Protein AF-A0A2S8NSD6-F1 (afdb_monomer)

Mean predicted aligned error: 11.16 Å

pLDDT: mean 85.65, std 12.3, range [39.12, 97.69]

Sequence (181 aa):
MNDIVKNRVNSITFQFPLNGENFKNESILAYNVQKFKEENKQELTEYIFRHINHYALNGYQDVHLKDIPSAITKNNFVFKEWLEPIQKLLDKHNGIGKIITNYRNYIERYRVEINNNLTQARKQKQQEFLKEQELIEKANSLTPDMGLDIYQIQDEQVRVMEQIVQIDKSLEPIQLKKSWY

Solvent-accessible surface area (backbone atoms only — not comparable to full-atom values): 10493 Å² total; per-residue (Å²): 131,58,68,70,56,54,56,50,56,75,66,64,75,88,71,75,91,72,55,73,65,61,56,48,54,46,50,52,41,50,50,50,42,52,50,52,44,71,76,42,49,64,61,53,50,51,51,52,54,50,57,57,46,42,43,74,75,55,64,48,74,88,56,57,77,89,50,48,65,56,52,53,51,52,50,53,50,58,53,46,68,63,46,52,55,53,48,56,38,49,54,50,52,51,52,52,52,51,52,54,50,54,52,51,54,55,54,51,50,52,55,52,52,51,52,50,52,53,50,51,52,51,53,50,53,54,52,52,53,52,51,45,51,53,46,52,54,53,53,74,66,67,49,58,92,77,77,42,53,74,65,58,49,51,54,52,41,52,57,46,50,57,52,42,57,54,50,54,62,71,67,54,84,77,84,72,76,85,84,75,133

Structure (mmCIF, N/CA/C/O backbone):
data_AF-A0A2S8NSD6-F1
#
_entry.id   AF-A0A2S8NSD6-F1
#
loop_
_atom_site.group_PDB
_atom_site.id
_atom_site.type_symbol
_atom_site.label_atom_id
_atom_site.label_alt_id
_atom_site.label_comp_id
_atom_site.label_asym_id
_atom_site.label_entity_id
_atom_site.label_seq_id
_atom_site.pdbx_PDB_ins_code
_atom_site.Cartn_x
_atom_site.Cartn_y
_atom_site.Cartn_z
_atom_site.occupancy
_atom_site.B_iso_or_equiv
_atom_site.auth_seq_id
_atom_site.auth_comp_id
_atom_site.auth_asym_id
_atom_site.auth_atom_id
_atom_site.pdbx_PDB_model_num
ATOM 1 N N . MET A 1 1 ? 20.926 22.666 -25.157 1.00 53.28 1 MET A N 1
ATOM 2 C CA . MET A 1 1 ? 19.752 21.828 -24.828 1.00 53.28 1 MET A CA 1
ATOM 3 C C . MET A 1 1 ? 18.576 22.441 -25.564 1.00 53.28 1 MET A C 1
ATOM 5 O O . MET A 1 1 ? 18.338 23.618 -25.336 1.00 53.28 1 MET A O 1
ATOM 9 N N . ASN A 1 2 ? 17.965 21.716 -26.508 1.00 66.75 2 ASN A N 1
ATOM 10 C CA . ASN A 1 2 ? 16.869 22.221 -27.352 1.00 66.75 2 ASN A CA 1
ATOM 11 C C . ASN A 1 2 ? 15.695 22.694 -26.464 1.00 66.75 2 ASN A C 1
ATOM 13 O O . ASN A 1 2 ? 15.438 22.070 -25.431 1.00 66.75 2 ASN A O 1
ATOM 17 N N . ASP A 1 3 ? 15.001 23.771 -26.835 1.00 61.22 3 ASP A N 1
ATOM 18 C CA . ASP A 1 3 ? 13.906 24.366 -26.051 1.00 61.22 3 ASP A CA 1
ATOM 19 C C . ASP A 1 3 ? 12.773 23.367 -25.777 1.00 61.22 3 ASP A C 1
ATOM 21 O O . ASP A 1 3 ? 12.177 23.374 -24.702 1.00 61.22 3 ASP A O 1
ATOM 25 N N . ILE A 1 4 ? 12.569 22.402 -26.679 1.00 58.72 4 ILE A N 1
ATOM 26 C CA . ILE A 1 4 ? 11.649 21.268 -26.487 1.00 58.72 4 ILE A CA 1
ATOM 27 C C . ILE A 1 4 ? 12.050 20.416 -25.272 1.00 58.72 4 ILE A C 1
ATOM 29 O O . ILE A 1 4 ? 11.201 19.998 -24.485 1.00 58.72 4 ILE A O 1
ATOM 33 N N . VAL A 1 5 ? 13.350 20.170 -25.094 1.00 58.44 5 VAL A N 1
ATOM 34 C CA . VAL A 1 5 ? 13.879 19.373 -23.979 1.00 58.44 5 VAL A CA 1
ATOM 35 C C . VAL A 1 5 ? 13.777 20.158 -22.673 1.00 58.44 5 VAL A C 1
ATOM 37 O O . VAL A 1 5 ? 13.361 19.591 -21.669 1.00 58.44 5 VAL A O 1
ATOM 40 N N . LYS A 1 6 ? 14.076 21.465 -22.679 1.00 56.44 6 LYS A N 1
ATOM 41 C CA . LYS A 1 6 ? 13.876 22.331 -21.502 1.00 56.44 6 LYS A CA 1
ATOM 42 C C . LYS A 1 6 ? 12.406 22.383 -21.071 1.00 56.44 6 LYS A C 1
ATOM 44 O O . LYS A 1 6 ? 12.118 22.214 -19.890 1.00 56.44 6 LYS A O 1
ATOM 49 N N . ASN A 1 7 ? 11.480 22.531 -22.019 1.00 58.16 7 ASN A N 1
ATOM 50 C CA . ASN A 1 7 ? 10.041 22.554 -21.741 1.00 58.16 7 ASN A CA 1
ATOM 51 C C . ASN A 1 7 ? 9.522 21.197 -21.223 1.00 58.16 7 ASN A C 1
ATOM 53 O O . ASN A 1 7 ? 8.648 21.158 -20.356 1.00 58.16 7 ASN A O 1
ATOM 57 N N . ARG A 1 8 ? 10.093 20.073 -21.684 1.00 61.34 8 ARG A N 1
ATOM 58 C CA . ARG A 1 8 ? 9.799 18.737 -21.131 1.00 61.34 8 ARG A CA 1
ATOM 59 C C . ARG A 1 8 ? 10.359 18.524 -19.728 1.00 61.34 8 ARG A C 1
ATOM 61 O O . ARG A 1 8 ? 9.668 17.980 -18.881 1.00 61.34 8 ARG A O 1
ATOM 68 N N . VAL A 1 9 ? 11.587 18.957 -19.460 1.00 60.03 9 VAL A N 1
ATOM 69 C CA . VAL A 1 9 ? 12.186 18.822 -18.122 1.00 60.03 9 VAL A CA 1
ATOM 70 C C . VAL A 1 9 ? 11.402 19.645 -17.098 1.00 60.03 9 VAL A C 1
ATOM 72 O O . VAL A 1 9 ? 11.061 19.128 -16.041 1.00 60.03 9 VAL A O 1
ATOM 75 N N . ASN A 1 10 ? 11.013 20.875 -17.445 1.00 56.41 10 ASN A N 1
ATOM 76 C CA . ASN A 1 10 ? 10.220 21.738 -16.564 1.00 56.41 10 ASN A CA 1
ATOM 77 C C . ASN A 1 10 ? 8.782 21.237 -16.328 1.00 56.41 10 ASN A C 1
ATOM 79 O O . ASN A 1 10 ? 8.137 21.683 -15.383 1.00 56.41 10 ASN A O 1
ATOM 83 N N . SER A 1 11 ? 8.266 20.327 -17.164 1.00 58.59 11 SER A N 1
ATOM 84 C CA . SER A 1 11 ? 6.930 19.736 -16.989 1.00 58.59 11 SER A CA 1
ATOM 85 C C . SER A 1 11 ? 6.932 18.431 -16.188 1.00 58.59 11 SER A C 1
ATOM 87 O O . SER A 1 11 ? 5.873 18.006 -15.728 1.00 58.59 11 SER A O 1
ATOM 89 N N . ILE A 1 12 ? 8.096 17.817 -15.944 1.00 64.31 12 ILE A N 1
ATOM 90 C CA . ILE A 1 12 ? 8.212 16.641 -15.075 1.00 64.31 12 ILE A CA 1
ATOM 91 C C . ILE A 1 12 ? 8.476 17.122 -13.645 1.00 64.31 12 ILE A C 1
ATOM 93 O O . ILE A 1 12 ? 9.612 17.318 -13.223 1.00 64.31 12 ILE A O 1
ATOM 97 N N . THR A 1 13 ? 7.405 17.320 -12.879 1.00 64.38 13 THR A N 1
ATOM 98 C CA . THR A 1 13 ? 7.498 17.645 -11.449 1.00 64.38 13 THR A CA 1
ATOM 99 C C . THR A 1 13 ? 7.287 16.381 -10.611 1.00 64.38 13 THR A C 1
ATOM 101 O O . THR A 1 13 ? 6.193 15.819 -10.592 1.00 64.38 13 THR A O 1
ATOM 104 N N . PHE A 1 14 ? 8.322 15.929 -9.895 1.00 68.94 14 PHE A N 1
ATOM 105 C CA . PHE A 1 14 ? 8.238 14.833 -8.917 1.00 68.94 14 PHE A CA 1
ATOM 106 C C . PHE A 1 14 ? 8.002 15.392 -7.513 1.00 68.94 14 PHE A C 1
ATOM 108 O O . PHE A 1 14 ? 8.871 15.340 -6.644 1.00 68.94 14 PHE A O 1
ATOM 115 N N . GLN A 1 15 ? 6.835 15.989 -7.291 1.00 74.75 15 GLN A N 1
ATOM 116 C CA . GLN A 1 15 ? 6.446 16.391 -5.944 1.00 74.75 15 GLN A CA 1
ATOM 117 C C . GLN A 1 15 ? 5.822 15.202 -5.224 1.00 74.75 15 GLN A C 1
ATOM 119 O O . GLN A 1 15 ? 4.834 14.638 -5.697 1.00 74.75 15 GLN A O 1
ATOM 124 N N . PHE A 1 16 ? 6.392 14.828 -4.075 1.00 80.31 16 PHE A N 1
ATOM 125 C CA . PHE A 1 16 ? 5.739 13.871 -3.194 1.00 80.31 16 PHE A CA 1
ATOM 126 C C . PHE A 1 16 ? 4.486 14.541 -2.608 1.00 80.31 16 PHE A C 1
ATOM 128 O O . PHE A 1 16 ? 4.604 15.566 -1.939 1.00 80.31 16 PHE A O 1
ATOM 135 N N . PRO A 1 17 ? 3.283 14.008 -2.869 1.00 83.88 17 PRO A N 1
ATOM 136 C CA . PRO A 1 17 ? 2.025 14.688 -2.546 1.00 83.88 17 PRO A CA 1
ATOM 137 C C . PRO A 1 17 ? 1.684 14.701 -1.047 1.00 83.88 17 PRO A C 1
ATOM 139 O O . PRO A 1 17 ? 0.704 15.332 -0.655 1.00 83.88 17 PRO A O 1
ATOM 142 N N . LEU A 1 18 ? 2.452 13.996 -0.209 1.00 88.38 18 LEU A N 1
ATOM 143 C CA . LEU A 1 18 ? 2.301 14.019 1.246 1.00 88.38 18 LEU A CA 1
ATOM 144 C C . LEU A 1 18 ? 3.318 14.966 1.873 1.00 88.38 18 LEU A C 1
ATOM 146 O O . LEU A 1 18 ? 4.485 14.992 1.488 1.00 88.38 18 LEU A O 1
ATOM 150 N N . ASN A 1 19 ? 2.880 15.684 2.901 1.00 90.56 19 ASN A N 1
ATOM 151 C CA . ASN A 1 19 ? 3.726 16.538 3.723 1.00 90.56 19 ASN A CA 1
ATOM 152 C C . ASN A 1 19 ? 3.706 16.083 5.195 1.00 90.56 19 ASN A C 1
ATOM 154 O O . ASN A 1 19 ? 2.965 15.176 5.580 1.00 90.56 19 ASN A O 1
ATOM 158 N N . GLY A 1 20 ? 4.520 16.728 6.038 1.00 86.56 20 GLY A N 1
ATOM 159 C CA . GLY A 1 20 ? 4.591 16.411 7.470 1.00 86.56 20 GLY A CA 1
ATOM 160 C C . GLY A 1 20 ? 3.250 16.542 8.202 1.00 86.56 20 GLY A C 1
ATOM 161 O O . GLY A 1 20 ? 2.984 15.791 9.138 1.00 86.56 20 GLY A O 1
ATOM 162 N N . GLU A 1 21 ? 2.364 17.427 7.742 1.00 91.25 21 GLU A N 1
ATOM 163 C CA . GLU A 1 21 ? 1.042 17.635 8.337 1.00 91.25 21 GLU A CA 1
ATOM 164 C C . GLU A 1 21 ? 0.118 16.426 8.101 1.00 91.25 21 GLU A C 1
ATOM 166 O O . GLU A 1 21 ? -0.703 16.095 8.958 1.00 91.25 21 GLU A O 1
ATOM 171 N N . ASN A 1 22 ? 0.270 15.689 6.991 1.00 91.81 22 ASN A N 1
ATOM 172 C CA . ASN A 1 22 ? -0.472 14.443 6.770 1.00 91.81 22 ASN A CA 1
ATOM 173 C C . ASN A 1 22 ? -0.181 13.406 7.867 1.00 91.81 22 ASN A C 1
ATOM 175 O O . ASN A 1 22 ? -1.124 12.862 8.447 1.00 91.81 22 ASN A O 1
ATOM 179 N N . PHE A 1 23 ? 1.102 13.182 8.165 1.00 91.50 23 PHE A N 1
ATOM 180 C CA . PHE A 1 23 ? 1.569 12.210 9.161 1.00 91.50 23 PHE A CA 1
ATOM 181 C C . PHE A 1 23 ? 1.341 12.682 10.597 1.00 91.50 23 PHE A C 1
ATOM 183 O O . PHE A 1 23 ? 1.033 11.878 11.476 1.00 91.50 23 PHE A O 1
ATOM 190 N N . LYS A 1 24 ? 1.430 13.994 10.839 1.00 93.69 24 LYS A N 1
ATOM 191 C CA . LYS A 1 24 ? 1.085 14.594 12.130 1.00 93.69 24 LYS A CA 1
ATOM 192 C C . LYS A 1 24 ? -0.390 14.372 12.462 1.00 93.69 24 LYS A C 1
ATOM 194 O O . LYS A 1 24 ?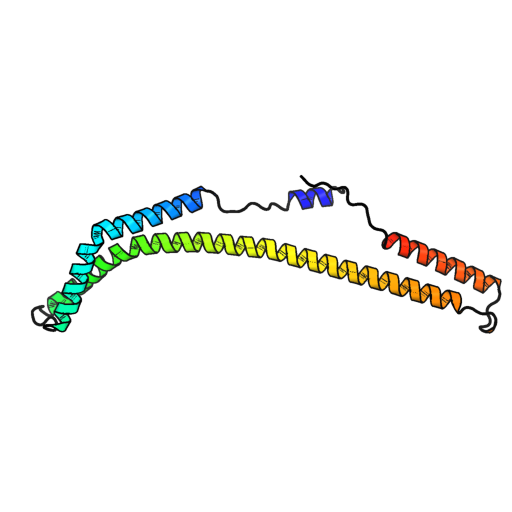 -0.703 13.9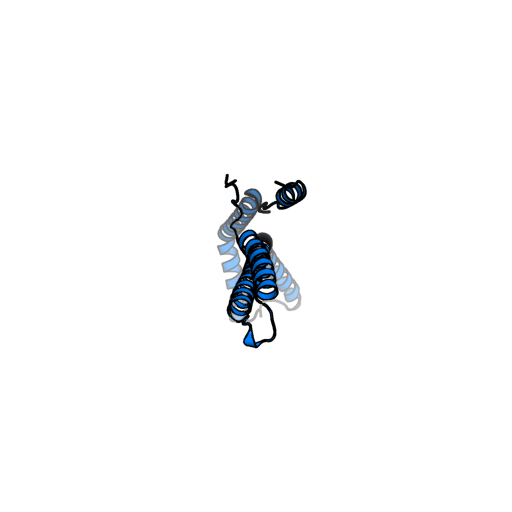39 13.564 1.00 93.69 24 LYS A O 1
ATOM 199 N N . ASN A 1 25 ? -1.287 14.597 11.502 1.00 92.31 25 ASN A N 1
ATOM 200 C CA . ASN A 1 25 ? -2.720 14.363 11.692 1.00 92.31 25 ASN A CA 1
ATOM 201 C C . ASN A 1 25 ? -3.045 12.889 11.970 1.00 92.31 25 ASN A C 1
ATOM 203 O O . ASN A 1 25 ? -3.861 12.594 12.838 1.00 92.31 25 ASN A O 1
ATOM 207 N N . GLU A 1 26 ? -2.395 11.962 11.263 1.00 94.19 26 GLU A N 1
ATOM 208 C CA . GLU A 1 26 ? -2.523 10.527 11.541 1.00 94.19 26 GLU A CA 1
ATOM 209 C C . GLU A 1 26 ? -2.009 10.172 12.944 1.00 94.19 26 GLU A C 1
ATOM 211 O O . GLU A 1 26 ? -2.703 9.499 13.702 1.00 94.19 26 GLU A O 1
ATOM 216 N N . SER A 1 27 ? -0.845 10.702 13.331 1.00 94.75 27 SER A N 1
ATOM 217 C CA . SER A 1 27 ? -0.266 10.507 14.669 1.00 94.75 27 SER A CA 1
ATOM 218 C C . SER A 1 27 ? -1.175 11.030 15.786 1.00 94.75 27 SER A C 1
ATOM 220 O O . SER A 1 27 ? -1.337 10.366 16.807 1.00 94.75 27 SER A O 1
ATOM 222 N N . ILE A 1 28 ? -1.807 12.193 15.592 1.00 96.50 28 ILE A N 1
ATOM 223 C CA . ILE A 1 28 ? -2.768 12.761 16.550 1.00 96.50 28 ILE A CA 1
ATOM 224 C C . ILE A 1 28 ? -3.990 11.847 16.691 1.00 96.50 28 ILE A C 1
ATOM 226 O O . ILE A 1 28 ? -4.427 11.574 17.808 1.00 96.50 28 ILE A O 1
ATOM 230 N N . LEU A 1 29 ? -4.533 11.342 15.579 1.00 96.38 29 LEU A N 1
ATOM 231 C CA . LEU A 1 29 ? -5.651 10.395 15.610 1.00 96.38 29 LEU A CA 1
ATOM 232 C C . LEU A 1 29 ? -5.269 9.09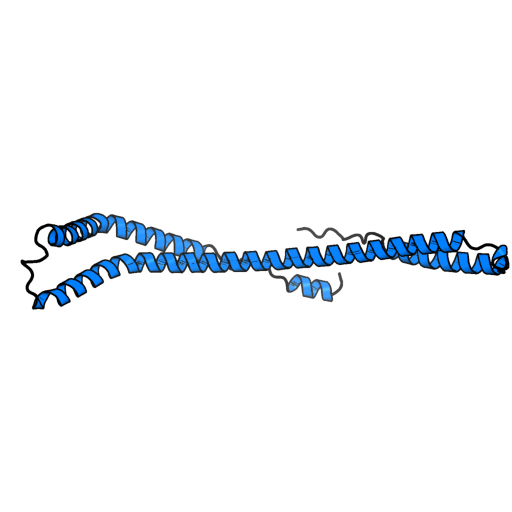9 16.334 1.00 96.38 29 LEU A C 1
ATOM 234 O O . LEU A 1 29 ? -6.028 8.637 17.183 1.00 96.38 29 LEU A O 1
ATOM 238 N N . ALA A 1 30 ? -4.085 8.551 16.054 1.00 97.12 30 ALA A N 1
ATOM 239 C CA . ALA A 1 30 ? -3.582 7.350 16.716 1.00 97.12 30 ALA A CA 1
ATOM 240 C C . ALA A 1 30 ? -3.429 7.554 18.229 1.00 97.12 30 ALA A C 1
ATOM 242 O O . ALA A 1 30 ? -3.878 6.722 19.018 1.00 97.12 30 ALA A O 1
ATOM 243 N N . TYR A 1 31 ? -2.866 8.694 18.636 1.00 97.69 31 TYR A N 1
ATOM 244 C CA . TYR A 1 31 ? -2.764 9.072 20.041 1.00 97.69 31 TYR A CA 1
ATOM 245 C C . TYR A 1 31 ? -4.143 9.174 20.706 1.00 97.69 31 TYR A C 1
ATOM 247 O O . TYR A 1 31 ? -4.345 8.611 21.780 1.00 97.69 31 TYR A O 1
ATOM 255 N N . ASN A 1 32 ? -5.108 9.834 20.060 1.00 96.94 32 ASN A N 1
ATOM 256 C CA . ASN A 1 32 ? -6.459 9.993 20.598 1.00 96.94 32 ASN A CA 1
ATOM 257 C C . ASN A 1 32 ? -7.186 8.650 20.753 1.00 96.94 32 ASN A C 1
ATOM 259 O O . ASN A 1 32 ? -7.830 8.433 21.774 1.00 96.94 32 ASN A O 1
ATOM 263 N N . VAL A 1 33 ? -7.054 7.736 19.784 1.00 97.38 33 VAL A N 1
ATOM 264 C CA . VAL A 1 33 ? -7.608 6.373 19.879 1.00 97.38 33 VAL A CA 1
ATOM 265 C C . VAL A 1 33 ? -6.983 5.616 21.049 1.00 97.38 33 VAL A C 1
ATOM 267 O O . VAL A 1 33 ? -7.700 5.008 21.842 1.00 97.38 33 VAL A O 1
ATOM 270 N N . GLN A 1 34 ? -5.657 5.675 21.188 1.00 97.44 34 GLN A N 1
ATOM 271 C CA . GLN A 1 34 ? -4.959 5.003 22.281 1.00 97.44 34 GLN A CA 1
ATOM 272 C C . GLN A 1 34 ? -5.369 5.581 23.639 1.00 97.44 34 GLN A C 1
ATOM 274 O O . GLN A 1 34 ? -5.660 4.822 24.558 1.00 97.44 34 GLN A O 1
ATOM 279 N N . LYS A 1 35 ? -5.456 6.907 23.760 1.00 97.44 35 LYS A N 1
ATOM 280 C CA . LYS A 1 35 ? -5.925 7.575 24.976 1.00 97.44 35 LYS A CA 1
ATOM 281 C C . LYS A 1 35 ? -7.361 7.169 25.323 1.00 97.44 35 LYS A C 1
ATOM 283 O O . LYS A 1 35 ? -7.598 6.718 26.438 1.00 97.44 35 LYS A O 1
ATOM 288 N N . PHE A 1 36 ? -8.280 7.237 24.356 1.00 96.31 36 PHE A N 1
ATOM 289 C CA . PHE A 1 36 ? -9.674 6.824 24.531 1.00 96.31 36 PHE A CA 1
ATOM 290 C C . PHE A 1 36 ? -9.780 5.369 25.001 1.00 96.31 36 PHE A C 1
ATOM 292 O O . PHE A 1 36 ? -10.509 5.067 25.943 1.00 96.31 36 PHE A O 1
ATOM 299 N N . LYS A 1 37 ? -9.005 4.461 24.398 1.00 96.00 37 LYS A N 1
ATOM 300 C CA . LYS A 1 37 ? -8.933 3.069 24.842 1.00 96.00 37 LYS A CA 1
ATOM 301 C C . LYS A 1 37 ? -8.479 2.975 26.297 1.00 96.00 37 LYS A C 1
ATOM 303 O O . LYS A 1 37 ? -9.125 2.283 27.071 1.00 96.00 37 LYS A O 1
ATOM 308 N N . GLU A 1 38 ? -7.378 3.619 26.674 1.00 97.25 38 GLU A N 1
ATOM 309 C CA . GLU A 1 38 ? -6.850 3.508 28.040 1.00 97.25 38 GLU A CA 1
ATOM 310 C C . GLU A 1 38 ? -7.817 4.060 29.094 1.00 97.25 38 GLU A C 1
ATOM 312 O O . GLU A 1 38 ? -7.941 3.461 30.161 1.00 97.25 38 GLU A O 1
ATOM 317 N N . GLU A 1 39 ? -8.529 5.143 28.778 1.00 96.12 39 GLU A N 1
ATOM 318 C CA . GLU A 1 39 ? -9.516 5.768 29.666 1.00 96.12 39 GLU A CA 1
ATOM 319 C C . GLU A 1 39 ? -10.779 4.911 29.842 1.00 96.12 39 GLU A C 1
ATOM 321 O O . GLU A 1 39 ? -11.334 4.869 30.936 1.00 96.12 39 GLU A O 1
ATOM 326 N N . ASN A 1 40 ? -11.206 4.182 28.804 1.00 94.31 40 ASN A N 1
ATOM 327 C CA . ASN A 1 40 ? -12.506 3.501 28.797 1.00 94.31 40 ASN A CA 1
ATOM 328 C C . ASN A 1 40 ? -12.405 1.957 28.817 1.00 94.31 40 ASN A C 1
ATOM 330 O O . ASN A 1 40 ? -13.420 1.266 28.922 1.00 94.31 40 ASN A O 1
ATOM 334 N N . LYS A 1 41 ? -11.198 1.369 28.732 1.00 93.25 41 LYS A N 1
ATOM 335 C CA . LYS A 1 41 ? -10.996 -0.094 28.589 1.00 93.25 41 LYS A CA 1
ATOM 336 C C . LYS A 1 41 ? -11.688 -0.921 29.666 1.00 93.25 41 LYS A C 1
ATOM 338 O O . LYS A 1 41 ? -12.182 -2.005 29.363 1.00 93.25 41 LYS A O 1
ATOM 343 N N . GLN A 1 42 ? -11.698 -0.442 30.910 1.00 94.44 42 GLN A N 1
ATOM 344 C CA . GLN A 1 42 ? -12.305 -1.173 32.016 1.00 94.44 42 GLN A CA 1
ATOM 345 C C . GLN A 1 42 ? -13.825 -1.221 31.854 1.00 94.44 42 GLN A C 1
ATOM 347 O O . GLN A 1 42 ? -14.397 -2.306 31.898 1.00 94.44 42 GLN A O 1
ATOM 352 N N . GLU A 1 43 ? -14.456 -0.075 31.587 1.00 92.62 43 GLU A N 1
ATOM 353 C CA . GLU A 1 43 ? -15.903 0.024 31.389 1.00 92.62 43 GLU A CA 1
ATOM 354 C C . GLU A 1 43 ? -16.377 -0.883 30.252 1.00 92.62 43 GLU A C 1
ATOM 356 O O . GLU A 1 43 ? -17.296 -1.678 30.442 1.00 92.62 43 GLU A O 1
ATOM 361 N N . LEU A 1 44 ? -15.712 -0.838 29.092 1.00 93.38 44 LEU A N 1
ATOM 362 C CA . LEU A 1 44 ? -16.079 -1.704 27.971 1.00 93.38 44 LEU A CA 1
ATOM 363 C C . LEU A 1 44 ? -15.872 -3.184 28.301 1.00 93.38 44 LEU A C 1
ATOM 365 O O . LEU A 1 44 ? -16.715 -4.008 27.955 1.00 93.38 44 LEU A O 1
ATOM 369 N N . THR A 1 45 ? -14.774 -3.534 28.975 1.00 93.62 45 THR A N 1
ATOM 370 C CA . THR A 1 45 ? -14.505 -4.927 29.365 1.00 93.62 45 THR A CA 1
ATOM 371 C C . THR A 1 45 ? -15.593 -5.446 30.300 1.00 93.62 45 THR A C 1
ATOM 373 O O . THR A 1 45 ? -16.124 -6.533 30.079 1.00 93.62 45 THR A O 1
ATOM 376 N N . GLU A 1 46 ? -15.972 -4.662 31.310 1.00 93.12 46 GLU A N 1
ATOM 377 C CA . GLU A 1 46 ? -17.064 -5.009 32.217 1.00 93.12 46 GLU A CA 1
ATOM 378 C C . GLU A 1 46 ? -18.407 -5.088 31.488 1.00 93.12 46 GLU A C 1
ATOM 380 O O . GLU A 1 46 ? -19.175 -6.020 31.726 1.00 93.12 46 GLU A O 1
ATOM 385 N N . TYR A 1 47 ? -18.688 -4.151 30.580 1.00 91.62 47 TYR A N 1
ATOM 386 C CA . TYR A 1 47 ? -19.908 -4.147 29.778 1.00 91.62 47 TYR A CA 1
ATOM 387 C C . TYR A 1 47 ? -20.026 -5.427 28.943 1.00 91.62 47 TYR A C 1
ATOM 389 O O . TYR A 1 47 ? -21.043 -6.121 29.027 1.00 91.62 47 TYR A O 1
ATOM 397 N N . ILE A 1 48 ? -18.971 -5.779 28.200 1.00 91.69 48 ILE A N 1
ATOM 398 C CA . ILE A 1 48 ? -18.897 -7.000 27.387 1.00 91.69 48 ILE A CA 1
ATOM 399 C C . ILE A 1 48 ? -19.056 -8.238 28.270 1.00 91.69 48 ILE A C 1
ATOM 401 O O . ILE A 1 48 ? -19.898 -9.090 27.989 1.00 91.69 48 ILE A O 1
ATOM 405 N N . PHE A 1 49 ? -18.280 -8.328 29.354 1.00 90.62 49 PHE A N 1
ATOM 406 C CA . PHE A 1 49 ? -18.311 -9.471 30.261 1.00 90.62 49 PHE A CA 1
ATOM 407 C C . PHE A 1 49 ? -19.709 -9.683 30.847 1.00 90.62 49 PHE A C 1
ATOM 409 O O . PHE A 1 49 ? -20.211 -10.806 30.842 1.00 90.62 49 PHE A O 1
ATOM 416 N N . ARG A 1 50 ? -20.363 -8.614 31.319 1.00 86.88 50 ARG A N 1
ATOM 417 C CA . ARG A 1 50 ? -21.719 -8.697 31.873 1.00 86.88 50 ARG A CA 1
ATOM 418 C C . ARG A 1 50 ? -22.711 -9.180 30.824 1.00 86.88 50 ARG A C 1
ATOM 420 O O . ARG A 1 50 ? -23.444 -10.114 31.107 1.00 86.88 50 ARG A O 1
ATOM 427 N N . HIS A 1 51 ? -22.720 -8.607 29.621 1.00 85.81 51 HIS A N 1
ATOM 428 C CA . HIS A 1 51 ? -23.739 -8.947 28.623 1.00 85.81 51 HIS A CA 1
ATOM 429 C C . HIS A 1 51 ? -23.538 -10.343 28.015 1.00 85.81 51 HIS A C 1
ATOM 431 O O . HIS A 1 51 ? -24.524 -11.053 27.834 1.00 85.81 51 HIS A O 1
ATOM 437 N N . ILE A 1 52 ? -22.296 -10.784 27.775 1.00 85.31 52 ILE A N 1
ATOM 438 C CA . ILE A 1 52 ? -22.023 -12.156 27.305 1.00 85.31 52 ILE A CA 1
ATOM 439 C C . ILE A 1 52 ? -22.429 -13.181 28.370 1.00 85.31 52 ILE A C 1
ATOM 441 O O . ILE A 1 52 ? -23.087 -14.175 28.058 1.00 85.31 52 ILE A O 1
ATOM 445 N N . ASN A 1 53 ? -22.069 -12.936 29.633 1.00 83.81 53 ASN A N 1
ATOM 446 C CA . ASN A 1 53 ? -22.372 -13.880 30.705 1.00 83.81 53 ASN A CA 1
ATOM 447 C C . ASN A 1 53 ? -23.830 -13.832 31.157 1.00 83.81 53 ASN A C 1
ATOM 449 O O . ASN A 1 53 ? -24.334 -14.849 31.611 1.00 83.81 53 ASN A O 1
ATOM 453 N N . HIS A 1 54 ? -24.529 -12.705 31.021 1.00 78.19 54 HIS A N 1
ATOM 454 C CA . HIS A 1 54 ? -25.962 -12.626 31.317 1.00 78.19 54 HIS A CA 1
ATOM 455 C C . HIS A 1 54 ? -26.728 -13.605 30.427 1.00 78.19 54 HIS A C 1
ATOM 457 O O . HIS A 1 54 ? -27.421 -14.481 30.935 1.00 78.19 54 HIS A O 1
ATOM 463 N N . TYR A 1 55 ? -26.458 -13.601 29.117 1.00 73.69 55 TYR A N 1
ATOM 464 C CA . TYR A 1 55 ? -26.996 -14.633 28.232 1.00 73.69 55 TYR A CA 1
ATOM 465 C C . TYR A 1 55 ? -26.573 -16.051 28.648 1.00 73.69 55 TYR A C 1
ATOM 467 O O . TYR A 1 55 ? -27.415 -16.941 28.728 1.00 73.69 55 TYR A O 1
ATOM 475 N N . ALA A 1 56 ? -25.289 -16.268 28.944 1.00 74.56 56 ALA A N 1
ATOM 476 C CA . ALA A 1 56 ? -24.778 -17.597 29.284 1.00 74.56 56 ALA A CA 1
ATOM 477 C C . ALA A 1 56 ? -25.347 -18.168 30.599 1.00 74.56 56 ALA A C 1
ATOM 479 O O . ALA A 1 56 ? -25.477 -19.383 30.729 1.00 74.56 56 ALA A O 1
ATOM 480 N N . LEU A 1 57 ? -25.670 -17.311 31.572 1.00 79.62 57 LEU A N 1
ATOM 481 C CA . LEU A 1 57 ? -26.123 -17.714 32.904 1.00 79.62 57 LEU A CA 1
ATOM 482 C C . LEU A 1 57 ? -27.639 -17.888 32.987 1.00 79.62 57 LEU A C 1
ATOM 484 O O . LEU A 1 57 ? -28.102 -18.798 33.671 1.00 79.62 57 LEU A O 1
ATOM 488 N N . ASN A 1 58 ? -28.416 -17.020 32.337 1.00 80.94 58 ASN A N 1
ATOM 489 C CA . ASN A 1 58 ? -29.874 -17.041 32.467 1.00 80.94 58 ASN A CA 1
ATOM 490 C C . ASN A 1 58 ? -30.630 -16.695 31.174 1.00 80.94 58 ASN A C 1
ATOM 492 O O . ASN A 1 58 ? -31.850 -16.561 31.208 1.00 80.94 58 ASN A O 1
ATOM 496 N N . GLY A 1 59 ? -29.946 -16.536 30.0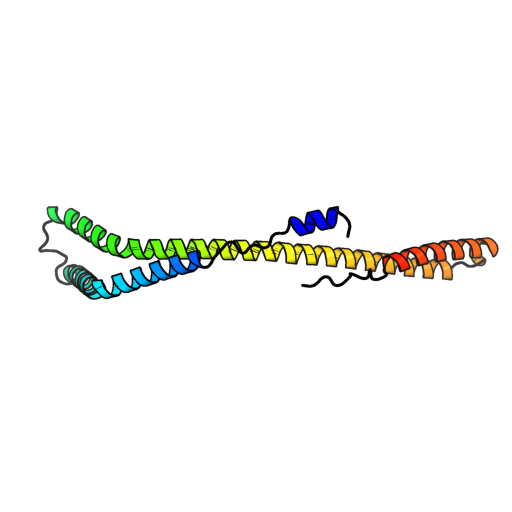37 1.00 79.75 59 GLY A N 1
ATOM 497 C CA . GLY A 1 59 ? -30.582 -16.280 28.744 1.00 79.75 59 GLY A CA 1
ATOM 498 C C . GLY A 1 59 ? -31.414 -14.996 28.680 1.00 79.75 59 GLY A C 1
ATOM 499 O O . GLY A 1 59 ? -32.343 -14.946 27.877 1.00 79.75 59 GLY A O 1
ATOM 500 N N . TYR A 1 60 ? -31.122 -13.989 29.515 1.00 81.94 60 TYR A N 1
ATOM 501 C CA . TYR A 1 60 ? -31.945 -12.780 29.691 1.00 81.94 60 TYR A CA 1
ATOM 502 C C . TYR A 1 60 ? -33.370 -13.049 30.212 1.00 81.94 60 TYR A C 1
ATOM 504 O O . TYR A 1 60 ? -34.277 -12.262 29.946 1.00 81.94 60 TYR A O 1
ATOM 512 N N . GLN A 1 61 ? -33.604 -14.140 30.951 1.00 81.75 61 GLN A N 1
ATOM 513 C CA . GLN A 1 61 ? -34.929 -14.471 31.508 1.00 81.75 61 GLN A CA 1
ATOM 514 C C . GLN A 1 61 ? -35.531 -13.366 32.398 1.00 81.75 61 GLN A C 1
ATOM 516 O O . GLN A 1 61 ? -36.749 -13.283 32.539 1.00 81.75 61 GLN A O 1
ATOM 521 N N . ASP A 1 62 ? -34.693 -12.518 32.989 1.00 82.88 62 ASP A N 1
ATOM 522 C CA . ASP A 1 62 ? -35.060 -11.359 33.805 1.00 82.88 62 ASP A CA 1
ATOM 523 C C . ASP A 1 62 ? -35.364 -10.087 32.989 1.00 82.88 62 ASP A C 1
ATOM 525 O O . ASP A 1 62 ? -35.850 -9.101 33.545 1.00 82.88 62 ASP A O 1
ATOM 529 N N . VAL A 1 63 ? -35.129 -10.096 31.673 1.00 84.00 63 VAL A N 1
ATOM 530 C CA . VAL A 1 63 ? -35.438 -8.978 30.772 1.00 84.00 63 VAL A CA 1
ATOM 531 C C . VAL A 1 63 ? -36.789 -9.212 30.104 1.00 84.00 63 VAL A C 1
ATOM 533 O O . VAL A 1 63 ? -36.997 -10.182 29.377 1.00 84.00 63 VAL A O 1
ATOM 536 N N . HIS A 1 64 ? -37.728 -8.290 30.306 1.00 89.44 64 HIS A N 1
ATOM 537 C CA . HIS A 1 64 ? -39.043 -8.392 29.686 1.00 89.44 64 HIS A CA 1
ATOM 538 C C . HIS A 1 64 ? -38.953 -8.178 28.163 1.00 89.44 64 HIS A C 1
ATOM 540 O O . HIS A 1 64 ? -38.271 -7.271 27.689 1.00 89.44 64 HIS A O 1
ATOM 546 N N . LEU A 1 65 ? -39.711 -8.960 27.380 1.00 89.62 65 LEU A N 1
ATOM 547 C CA . LEU A 1 65 ? -39.682 -8.950 25.905 1.00 89.62 65 LEU A CA 1
ATOM 548 C C . LEU A 1 65 ? -39.792 -7.540 25.295 1.00 89.62 65 LEU A C 1
ATOM 550 O O . LEU A 1 65 ? -39.074 -7.203 24.357 1.00 89.62 65 LEU A O 1
ATOM 554 N N . LYS A 1 66 ? -40.671 -6.701 25.853 1.00 92.88 66 LYS A N 1
ATOM 555 C CA . LYS A 1 66 ? -40.881 -5.306 25.416 1.00 92.88 66 LYS A CA 1
ATOM 556 C C . LYS A 1 66 ? -39.635 -4.411 25.543 1.00 92.88 66 LYS A C 1
ATOM 558 O O . LYS A 1 66 ? -39.541 -3.418 24.830 1.00 92.88 66 LYS A O 1
ATOM 563 N N . ASP A 1 67 ? -38.706 -4.752 26.436 1.00 89.69 67 ASP A N 1
ATOM 564 C CA . ASP A 1 67 ? -37.519 -3.950 26.751 1.00 89.69 67 ASP A CA 1
ATOM 565 C C . ASP A 1 67 ? -36.295 -4.378 25.918 1.00 89.69 67 ASP A C 1
ATOM 567 O O . ASP A 1 67 ? -35.336 -3.614 25.781 1.00 89.69 67 ASP A O 1
ATOM 571 N N . ILE A 1 68 ? -36.348 -5.556 25.279 1.00 88.81 68 ILE A N 1
ATOM 572 C CA . ILE A 1 68 ? -35.275 -6.089 24.423 1.00 88.81 68 ILE A CA 1
ATOM 573 C C . ILE A 1 68 ? -34.872 -5.111 23.299 1.00 88.81 68 ILE A C 1
ATOM 575 O O . ILE A 1 68 ? -33.672 -4.867 23.143 1.00 88.81 68 ILE A O 1
ATOM 579 N N . PRO A 1 69 ? -35.796 -4.483 22.537 1.00 93.94 69 PRO A N 1
ATOM 580 C CA . PRO A 1 69 ? -35.410 -3.527 21.494 1.00 93.94 69 PRO A CA 1
ATOM 581 C C . PRO A 1 69 ? -34.614 -2.326 22.027 1.00 93.94 69 PRO A C 1
ATOM 583 O O . PRO A 1 69 ? -33.673 -1.855 21.382 1.00 93.94 69 PRO A O 1
ATOM 586 N N . SER A 1 70 ? -34.959 -1.847 23.226 1.00 91.25 70 SER A N 1
ATOM 587 C CA . SER A 1 70 ? -34.242 -0.756 23.890 1.00 91.25 70 SER A CA 1
ATOM 588 C C . SER A 1 70 ? -32.830 -1.191 24.295 1.00 91.25 70 SER A C 1
ATOM 590 O O . SER A 1 70 ? -31.857 -0.485 24.017 1.00 91.25 70 SER A O 1
ATOM 592 N N . ALA A 1 71 ? -32.689 -2.399 24.854 1.00 87.81 71 ALA A N 1
ATOM 593 C CA . ALA A 1 71 ? -31.391 -2.973 25.206 1.00 87.81 71 ALA A CA 1
ATOM 594 C C . ALA A 1 71 ? -30.469 -3.134 23.982 1.00 87.81 71 ALA A C 1
ATOM 596 O O . ALA A 1 71 ? -29.302 -2.742 24.040 1.00 87.81 71 ALA A O 1
ATOM 597 N N . ILE A 1 72 ? -30.996 -3.618 22.849 1.00 91.50 72 ILE A N 1
ATOM 598 C CA . ILE A 1 72 ? -30.249 -3.717 21.581 1.00 91.50 72 ILE A CA 1
ATOM 599 C C . ILE A 1 72 ? -29.806 -2.331 21.099 1.00 91.50 72 ILE A C 1
ATOM 601 O O . ILE A 1 72 ? -28.657 -2.148 20.697 1.00 91.50 72 ILE A O 1
ATOM 605 N N . THR A 1 73 ? -30.693 -1.336 21.165 1.00 94.62 73 THR A N 1
ATOM 606 C CA . THR A 1 73 ? -30.372 0.041 20.758 1.00 94.62 73 THR A CA 1
ATOM 607 C C . THR A 1 73 ? -29.238 0.617 21.604 1.00 94.62 73 THR A C 1
ATOM 609 O O . THR A 1 73 ? -28.288 1.181 21.059 1.00 94.62 73 THR A O 1
ATOM 612 N N . LYS A 1 74 ? -29.290 0.423 22.927 1.00 90.38 74 LYS A N 1
ATOM 613 C CA . LYS A 1 74 ? -28.227 0.844 23.846 1.00 90.38 74 LYS A CA 1
ATOM 614 C C . LYS A 1 74 ? -26.904 0.142 23.537 1.00 90.38 74 LYS A C 1
ATOM 616 O O . LYS A 1 74 ? -25.873 0.802 23.488 1.00 90.38 74 LYS A O 1
ATOM 621 N N . ASN A 1 75 ? -26.938 -1.164 23.275 1.00 92.56 75 ASN A N 1
ATOM 622 C CA . ASN A 1 75 ? -25.757 -1.932 22.890 1.00 92.56 75 ASN A CA 1
ATOM 623 C C . ASN A 1 75 ? -25.109 -1.374 21.614 1.00 92.56 75 ASN A C 1
ATOM 625 O O . ASN A 1 75 ? -23.910 -1.104 21.584 1.00 92.56 75 ASN A O 1
ATOM 629 N N . ASN A 1 76 ? -25.913 -1.119 20.581 1.00 95.06 76 ASN A N 1
ATOM 630 C CA . ASN A 1 76 ? -25.426 -0.530 19.334 1.00 95.06 76 ASN A CA 1
ATOM 631 C C . ASN A 1 76 ? -24.795 0.849 19.553 1.00 95.06 76 ASN A C 1
ATOM 633 O O . ASN A 1 76 ? -23.785 1.158 18.927 1.00 95.06 76 ASN A O 1
ATOM 637 N N . PHE A 1 77 ? -25.370 1.667 20.438 1.00 94.56 77 PHE A N 1
ATOM 638 C CA . PHE A 1 77 ? -24.823 2.978 20.773 1.00 94.56 77 PHE A CA 1
ATOM 639 C C . PHE A 1 77 ? -23.443 2.866 21.433 1.00 94.56 77 PHE A C 1
ATOM 641 O O . PHE A 1 77 ? -22.496 3.475 20.942 1.00 94.56 77 PHE A O 1
ATOM 648 N N . VAL A 1 78 ? -23.310 2.016 22.459 1.00 92.44 78 VAL A N 1
ATOM 649 C CA . VAL A 1 78 ? -22.033 1.774 23.152 1.00 92.44 78 VAL A CA 1
ATOM 650 C C . VAL A 1 78 ? -20.953 1.351 22.156 1.00 92.44 78 VAL A C 1
ATOM 652 O O . VAL A 1 78 ? -19.894 1.966 22.084 1.00 92.44 78 VAL A O 1
ATOM 655 N N . PHE A 1 79 ? -21.215 0.345 21.318 1.00 94.88 79 PHE A N 1
ATOM 656 C CA . PHE A 1 79 ? -20.209 -0.109 20.353 1.00 94.88 79 PHE A CA 1
ATOM 657 C C . PHE A 1 79 ? -19.918 0.914 19.253 1.00 94.88 79 PHE A C 1
ATOM 659 O O . PHE A 1 79 ? -18.783 0.998 18.784 1.00 94.88 79 PHE A O 1
ATOM 666 N N . LYS A 1 80 ? -20.903 1.722 18.854 1.00 95.44 80 LYS A N 1
ATOM 667 C CA . LYS A 1 80 ? -20.690 2.799 17.887 1.00 95.44 80 LYS A CA 1
ATOM 668 C C . LYS A 1 80 ? -19.699 3.840 18.415 1.00 95.44 80 LYS A C 1
ATOM 670 O O . LYS A 1 80 ? -18.782 4.197 17.678 1.00 95.44 80 LYS A O 1
ATOM 675 N N . GLU A 1 81 ? -19.828 4.272 19.669 1.00 9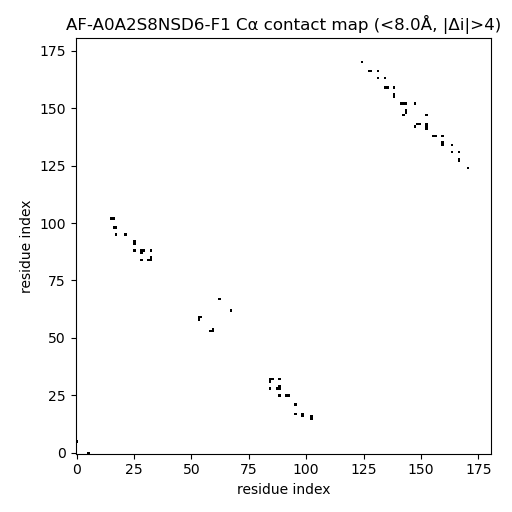3.12 81 GLU A N 1
ATOM 676 C CA . GLU A 1 81 ? -18.893 5.228 20.289 1.00 93.12 81 GLU A CA 1
ATOM 677 C C . GLU A 1 81 ? -17.447 4.715 20.284 1.00 93.12 81 GLU A C 1
ATOM 679 O O . GLU A 1 81 ? -16.512 5.482 20.058 1.00 93.12 81 GLU A O 1
ATOM 684 N N . TRP A 1 82 ? -17.263 3.405 20.449 1.00 93.50 82 TRP A N 1
ATOM 685 C CA . TRP A 1 82 ? -15.951 2.766 20.384 1.00 93.50 82 TRP A CA 1
ATOM 686 C C . TRP A 1 82 ? -15.393 2.632 18.966 1.00 93.50 82 TRP A C 1
ATOM 688 O O . TRP A 1 82 ? -14.190 2.802 18.753 1.00 93.50 82 TRP A O 1
ATOM 698 N N . LEU A 1 83 ? -16.243 2.319 17.988 1.00 95.62 83 LEU A N 1
ATOM 699 C CA . LEU A 1 83 ? -15.814 2.068 16.612 1.00 95.62 83 LEU A CA 1
ATOM 700 C C . LEU A 1 83 ? -15.529 3.355 15.831 1.00 95.62 83 LEU A C 1
ATOM 702 O O . LEU A 1 83 ? -14.631 3.369 14.991 1.00 95.62 83 LEU A O 1
ATOM 706 N N . GLU A 1 84 ? -16.240 4.447 16.109 1.00 95.69 84 GLU A N 1
ATOM 707 C CA . GLU A 1 84 ? -16.061 5.722 15.405 1.00 95.69 84 GLU A CA 1
ATOM 708 C C . GLU A 1 84 ? -14.623 6.282 15.409 1.00 95.69 84 GLU A C 1
ATOM 710 O O . GLU A 1 84 ? -14.121 6.625 14.331 1.00 95.69 84 GLU A O 1
ATOM 715 N N . PRO A 1 85 ? -13.921 6.414 16.553 1.00 95.50 85 PRO A N 1
ATOM 716 C CA . PRO A 1 85 ? -12.561 6.953 16.561 1.00 95.50 85 PRO A CA 1
ATOM 717 C C . PRO A 1 85 ? -11.572 6.026 15.839 1.00 95.50 85 PRO A C 1
ATOM 719 O O . PRO A 1 85 ? -10.679 6.509 15.140 1.00 95.50 85 PRO A O 1
ATOM 722 N N . ILE A 1 86 ? -11.769 4.706 15.940 1.00 95.94 86 ILE A N 1
ATOM 723 C CA . ILE A 1 86 ? -10.963 3.702 15.232 1.00 95.94 86 ILE A CA 1
ATOM 724 C C . ILE A 1 86 ? -11.169 3.833 13.720 1.00 95.94 86 ILE A C 1
ATOM 726 O O . ILE A 1 86 ? -10.197 3.851 12.964 1.00 95.94 86 ILE A O 1
ATOM 730 N N . GLN A 1 87 ? -12.418 3.990 13.276 1.00 97.12 87 GLN A N 1
ATOM 731 C CA . GLN A 1 87 ? -12.741 4.143 11.861 1.00 97.12 87 GLN A CA 1
ATOM 732 C C . GLN A 1 87 ? -12.102 5.407 11.272 1.00 97.12 87 GLN A C 1
ATOM 734 O O . GLN A 1 87 ? -11.493 5.344 10.208 1.00 97.12 87 GLN A O 1
ATOM 739 N N . LYS A 1 88 ? -12.143 6.537 11.992 1.00 96.25 88 LYS A N 1
ATOM 740 C CA . LYS A 1 88 ? -11.495 7.790 11.555 1.00 96.25 88 LYS A CA 1
ATOM 741 C C . LYS A 1 88 ? -9.984 7.629 11.353 1.00 96.25 88 LYS A C 1
ATOM 743 O O . LYS A 1 88 ? -9.436 8.158 10.383 1.00 96.25 88 LYS A O 1
ATOM 748 N N . LEU A 1 89 ? -9.308 6.906 12.250 1.00 97.25 89 LEU A N 1
ATOM 749 C CA . LEU A 1 89 ? -7.885 6.590 12.106 1.00 97.25 89 LEU A CA 1
ATOM 750 C C . LEU A 1 89 ? -7.634 5.703 10.879 1.00 97.25 89 LEU A C 1
ATOM 752 O O . LEU A 1 89 ? -6.762 6.014 10.067 1.00 97.25 89 LEU A O 1
ATOM 756 N N . LEU A 1 90 ? -8.421 4.636 10.723 1.00 96.69 90 LEU A N 1
ATOM 757 C CA . LEU A 1 90 ? -8.307 3.706 9.601 1.00 96.69 90 LEU A CA 1
ATOM 758 C C . LEU A 1 90 ? -8.504 4.414 8.253 1.00 96.69 90 LEU A C 1
ATOM 760 O O . LEU A 1 90 ? -7.726 4.208 7.322 1.00 96.69 90 LEU A O 1
ATOM 764 N N . ASP A 1 91 ? -9.500 5.291 8.152 1.00 96.44 91 ASP A N 1
ATOM 765 C CA . ASP A 1 91 ? -9.774 6.057 6.936 1.00 96.44 91 ASP A CA 1
ATOM 766 C C . ASP A 1 91 ? -8.607 6.983 6.576 1.00 96.44 91 ASP A C 1
ATOM 768 O O . ASP A 1 91 ? -8.205 7.060 5.409 1.00 96.44 91 ASP A O 1
ATOM 772 N N . LYS A 1 92 ? -8.008 7.647 7.576 1.00 95.69 92 LYS A N 1
ATOM 773 C CA . LYS A 1 92 ? -6.828 8.499 7.372 1.00 95.69 92 LYS A CA 1
ATOM 774 C C . LYS A 1 92 ? -5.624 7.688 6.895 1.00 95.69 92 LYS A C 1
ATOM 776 O O . LYS A 1 92 ? -4.993 8.086 5.911 1.00 95.69 92 LYS A O 1
ATOM 781 N N . HIS A 1 93 ? -5.346 6.562 7.551 1.00 95.69 93 HIS A N 1
ATOM 782 C CA . HIS A 1 93 ? -4.264 5.647 7.192 1.00 95.69 93 HIS A CA 1
ATOM 783 C C . HIS A 1 93 ? -4.421 5.136 5.754 1.00 95.69 93 HIS A C 1
ATOM 785 O O . HIS A 1 93 ? -3.512 5.246 4.928 1.00 95.69 93 HIS A O 1
ATOM 791 N N . ASN A 1 94 ? -5.624 4.675 5.405 1.00 96.00 94 ASN A N 1
ATOM 792 C CA . ASN A 1 94 ? -5.952 4.209 4.060 1.00 96.00 94 ASN A CA 1
ATOM 793 C C . ASN A 1 94 ? -5.806 5.318 3.008 1.00 96.00 94 ASN A C 1
ATOM 795 O O . ASN A 1 94 ? -5.340 5.062 1.895 1.00 96.00 94 ASN A O 1
ATOM 799 N N . GLY A 1 95 ? -6.184 6.555 3.343 1.00 95.00 95 GLY A N 1
ATOM 800 C CA . GLY A 1 95 ? -5.977 7.718 2.482 1.00 95.00 95 GLY A CA 1
ATOM 801 C C . GLY A 1 95 ? -4.497 7.949 2.166 1.00 95.00 95 GLY A C 1
ATOM 802 O O . GLY A 1 95 ? -4.130 8.093 0.998 1.00 95.00 95 GLY A O 1
ATOM 803 N N . ILE A 1 96 ? -3.639 7.911 3.188 1.00 94.88 96 ILE A N 1
ATOM 804 C CA . ILE A 1 96 ? -2.181 8.027 3.040 1.00 94.88 96 ILE A CA 1
ATOM 805 C C . ILE A 1 96 ? -1.627 6.867 2.199 1.00 94.88 96 ILE A C 1
ATOM 807 O O . ILE A 1 96 ? -0.904 7.104 1.228 1.00 94.88 96 ILE A O 1
ATOM 811 N N . GLY A 1 97 ? -2.028 5.628 2.493 1.00 95.25 97 GLY A N 1
ATOM 812 C CA . GLY A 1 97 ? -1.589 4.438 1.759 1.00 95.25 97 GLY A CA 1
ATOM 813 C C . GLY A 1 97 ? -1.928 4.479 0.263 1.00 95.25 97 GLY A C 1
ATOM 814 O O . GLY A 1 97 ? -1.087 4.144 -0.579 1.00 95.25 97 GLY A O 1
ATOM 815 N N . LYS A 1 98 ? -3.125 4.963 -0.099 1.00 96.06 98 LYS A N 1
ATOM 816 C CA . LYS A 1 98 ? -3.523 5.168 -1.504 1.00 96.06 98 LYS A CA 1
ATOM 817 C C . LYS A 1 98 ? -2.619 6.175 -2.210 1.00 96.06 98 LYS A C 1
ATOM 819 O O . LYS A 1 98 ? -2.180 5.923 -3.331 1.00 96.06 98 LYS A O 1
ATOM 824 N N . ILE A 1 99 ? -2.316 7.293 -1.553 1.00 93.56 99 ILE A N 1
ATOM 825 C CA . ILE A 1 99 ? -1.452 8.337 -2.111 1.00 93.56 99 ILE A CA 1
ATOM 826 C C . ILE A 1 99 ? -0.036 7.793 -2.362 1.00 93.56 99 ILE A C 1
ATOM 828 O O . ILE A 1 99 ? 0.495 7.961 -3.461 1.00 93.56 99 ILE A O 1
ATOM 832 N N . ILE A 1 100 ? 0.540 7.079 -1.390 1.00 93.38 100 ILE A N 1
ATOM 833 C CA . ILE A 1 100 ? 1.862 6.440 -1.520 1.00 93.38 100 ILE A CA 1
ATOM 834 C C . ILE A 1 100 ? 1.872 5.445 -2.685 1.00 93.38 100 ILE A C 1
ATOM 836 O O . ILE A 1 100 ? 2.774 5.473 -3.524 1.00 93.38 100 ILE A O 1
ATOM 840 N N . THR A 1 101 ? 0.850 4.592 -2.771 1.00 95.06 101 THR A N 1
ATOM 841 C CA . THR A 1 101 ? 0.731 3.579 -3.830 1.00 95.06 101 THR A CA 1
ATOM 842 C C . THR A 1 101 ? 0.661 4.220 -5.214 1.00 95.06 101 THR A C 1
ATOM 844 O O . THR A 1 101 ? 1.360 3.795 -6.135 1.00 95.06 101 THR A O 1
ATOM 847 N N . ASN A 1 102 ? -0.137 5.278 -5.362 1.00 93.25 102 ASN A N 1
ATOM 848 C CA . ASN A 1 102 ? -0.253 6.012 -6.618 1.00 93.25 102 ASN A CA 1
ATOM 849 C C . ASN A 1 102 ? 1.075 6.660 -7.017 1.00 93.25 102 ASN A C 1
ATOM 851 O O . ASN A 1 102 ? 1.483 6.549 -8.173 1.00 93.25 102 ASN A O 1
ATOM 855 N N . TYR A 1 103 ? 1.777 7.275 -6.062 1.00 91.75 103 TYR A N 1
ATOM 856 C CA . TYR A 1 103 ? 3.079 7.887 -6.314 1.00 91.75 103 TYR A CA 1
ATOM 857 C C . TYR A 1 103 ? 4.137 6.854 -6.733 1.00 91.75 103 TYR A C 1
ATOM 859 O O . TYR A 1 103 ? 4.851 7.061 -7.714 1.00 91.75 103 TYR A O 1
ATOM 867 N N . ARG A 1 104 ? 4.183 5.692 -6.066 1.00 93.19 104 ARG A N 1
ATOM 868 C CA . ARG A 1 104 ? 5.032 4.562 -6.479 1.00 93.19 104 ARG A CA 1
ATOM 869 C C . ARG A 1 104 ? 4.730 4.142 -7.915 1.00 93.19 104 ARG A C 1
ATOM 871 O O . ARG A 1 104 ? 5.643 4.037 -8.727 1.00 93.19 104 ARG A O 1
ATOM 878 N N . ASN A 1 105 ? 3.457 3.914 -8.234 1.00 92.75 105 ASN A N 1
ATOM 879 C CA . ASN A 1 105 ? 3.044 3.475 -9.566 1.00 92.75 105 ASN A CA 1
ATOM 880 C C . ASN A 1 105 ? 3.397 4.507 -10.648 1.00 92.75 105 ASN A C 1
ATOM 882 O O . ASN A 1 105 ? 3.737 4.130 -11.766 1.00 92.75 105 ASN A O 1
ATOM 886 N N . TYR A 1 106 ? 3.345 5.799 -10.322 1.00 90.00 106 TYR A N 1
ATOM 887 C CA . TYR A 1 106 ? 3.767 6.874 -11.215 1.00 90.00 106 TYR A CA 1
ATOM 888 C C . TYR A 1 106 ? 5.269 6.813 -11.535 1.00 90.00 106 TYR A C 1
ATOM 890 O O . TYR A 1 106 ? 5.639 6.822 -12.708 1.00 90.00 106 TYR A O 1
ATOM 898 N N . ILE A 1 107 ? 6.131 6.657 -10.524 1.00 89.50 107 ILE A N 1
ATOM 899 C CA . ILE A 1 107 ? 7.584 6.483 -10.725 1.00 89.50 107 ILE A CA 1
ATOM 900 C C . ILE A 1 107 ? 7.880 5.213 -11.534 1.00 89.50 107 ILE A C 1
ATOM 902 O O . ILE A 1 107 ? 8.688 5.224 -12.463 1.00 89.50 107 ILE A O 1
ATOM 906 N N . GLU A 1 108 ? 7.197 4.118 -11.209 1.00 93.69 108 GLU A N 1
ATOM 907 C CA . GLU A 1 108 ? 7.366 2.831 -11.882 1.00 93.69 108 GLU A CA 1
ATOM 908 C C . GLU A 1 108 ? 7.043 2.892 -13.378 1.00 93.69 108 GLU A C 1
ATOM 910 O O . GLU A 1 108 ? 7.750 2.291 -14.190 1.00 93.69 108 GLU A O 1
ATOM 915 N N . ARG A 1 109 ? 6.031 3.675 -13.770 1.00 91.81 109 ARG A N 1
ATOM 916 C CA . ARG A 1 109 ? 5.711 3.903 -15.187 1.00 91.81 109 ARG A CA 1
ATOM 917 C C . ARG A 1 109 ? 6.877 4.538 -15.936 1.00 91.81 109 ARG A C 1
ATOM 919 O O . ARG A 1 109 ? 7.235 4.036 -16.998 1.00 91.81 109 ARG A O 1
ATOM 926 N N . TYR A 1 110 ? 7.511 5.566 -15.371 1.00 89.69 110 TYR A N 1
ATOM 927 C CA . TYR A 1 110 ? 8.682 6.179 -16.003 1.00 89.69 110 TYR A CA 1
ATOM 928 C C . TYR A 1 110 ? 9.866 5.224 -16.095 1.00 89.69 110 TYR A C 1
ATOM 930 O O . TYR A 1 110 ? 10.540 5.193 -17.121 1.00 89.69 110 TYR A O 1
ATOM 938 N N . ARG A 1 111 ? 10.104 4.402 -15.065 1.00 92.81 111 ARG A N 1
ATOM 939 C CA . ARG A 1 111 ? 11.147 3.368 -15.123 1.00 92.81 111 ARG A CA 1
ATOM 940 C C . ARG A 1 111 ? 10.920 2.422 -16.305 1.00 92.81 111 ARG A C 1
ATOM 942 O O . ARG A 1 111 ? 11.853 2.146 -17.057 1.00 92.81 111 ARG A O 1
ATOM 949 N N . VAL A 1 112 ? 9.689 1.938 -16.478 1.00 93.75 112 VAL A N 1
ATOM 950 C CA . VAL A 1 112 ? 9.323 1.055 -17.596 1.00 93.75 112 VAL A CA 1
ATOM 951 C C . VAL A 1 112 ? 9.477 1.770 -18.939 1.00 93.75 112 VAL A C 1
ATOM 953 O O . VAL A 1 112 ? 10.064 1.203 -19.857 1.00 93.75 112 VAL A O 1
ATOM 956 N N . GLU A 1 113 ? 9.012 3.014 -19.057 1.00 90.94 113 GLU A N 1
ATOM 957 C CA . GLU A 1 113 ? 9.138 3.805 -20.287 1.00 90.94 113 GLU A CA 1
ATOM 958 C C . GLU A 1 113 ? 10.605 4.007 -20.692 1.00 90.94 113 GLU A C 1
ATOM 960 O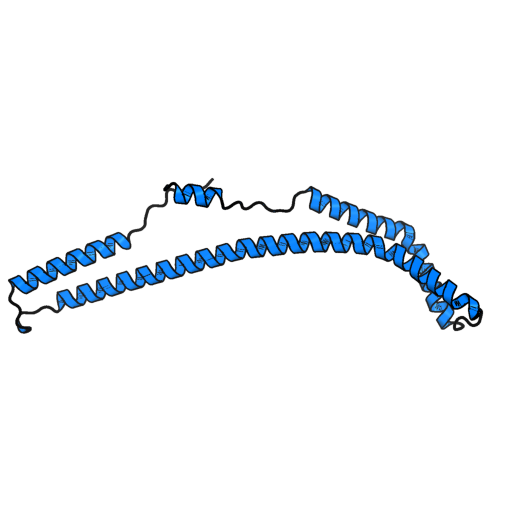 O . GLU A 1 113 ? 10.973 3.752 -21.839 1.00 90.94 113 GLU A O 1
ATOM 965 N N . ILE A 1 114 ? 11.468 4.382 -19.743 1.00 88.44 114 ILE A N 1
ATOM 966 C CA . ILE A 1 114 ? 12.908 4.544 -19.979 1.00 88.44 114 ILE A CA 1
ATOM 967 C C . ILE A 1 114 ? 13.532 3.218 -20.426 1.00 88.44 114 ILE A C 1
ATOM 969 O O . ILE A 1 114 ? 14.248 3.189 -21.426 1.00 88.44 114 ILE A O 1
ATOM 973 N N . ASN A 1 115 ? 13.234 2.111 -19.742 1.00 90.62 115 ASN A N 1
ATOM 974 C CA . ASN A 1 115 ? 13.761 0.794 -20.108 1.00 90.62 115 ASN A CA 1
ATOM 975 C C . ASN A 1 115 ? 13.310 0.353 -21.506 1.00 90.62 115 ASN A C 1
ATOM 977 O O . ASN A 1 115 ? 14.102 -0.217 -22.262 1.00 90.62 115 ASN A O 1
ATOM 981 N N . ASN A 1 116 ? 12.062 0.644 -21.875 1.00 90.88 116 ASN A N 1
ATOM 982 C CA . ASN A 1 116 ? 11.551 0.376 -23.213 1.00 90.88 116 ASN A CA 1
ATOM 983 C C . ASN A 1 116 ? 12.304 1.204 -24.259 1.00 90.88 116 ASN A C 1
ATOM 985 O O . ASN A 1 116 ? 12.780 0.640 -25.243 1.00 90.88 116 ASN A O 1
ATOM 989 N N . ASN A 1 117 ? 12.490 2.504 -24.019 1.00 90.25 117 ASN A N 1
ATOM 990 C CA . ASN A 1 117 ? 13.234 3.387 -24.919 1.00 90.25 117 ASN A CA 1
ATOM 991 C C . ASN A 1 117 ? 14.692 2.929 -25.092 1.00 90.25 117 ASN A C 1
ATOM 993 O O . ASN A 1 117 ? 15.176 2.835 -26.219 1.00 90.25 117 ASN A O 1
ATOM 997 N N . LEU A 1 118 ? 15.371 2.558 -24.002 1.00 87.75 118 LEU A N 1
ATOM 998 C CA . LEU A 1 118 ? 16.729 2.001 -24.045 1.00 87.75 118 LEU A CA 1
ATOM 999 C C . LEU A 1 118 ? 16.784 0.680 -24.822 1.00 87.75 118 LEU A C 1
ATOM 1001 O O . LEU A 1 118 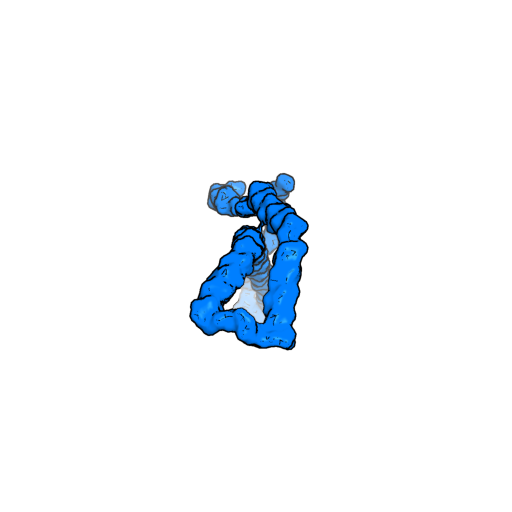? 17.710 0.451 -25.599 1.00 87.75 118 LEU A O 1
ATOM 1005 N N . THR A 1 119 ? 15.781 -0.182 -24.650 1.00 90.38 119 THR A N 1
ATOM 1006 C CA . THR A 1 119 ? 15.688 -1.453 -25.379 1.00 90.38 119 THR A CA 1
ATOM 1007 C C . THR A 1 119 ? 15.498 -1.227 -26.876 1.00 90.38 119 THR A C 1
ATOM 1009 O O . THR A 1 119 ? 16.132 -1.910 -27.678 1.00 90.38 119 THR A O 1
ATOM 1012 N N . GLN A 1 120 ? 14.660 -0.264 -27.266 1.00 88.06 120 GLN A N 1
ATOM 1013 C CA . GLN A 1 120 ? 14.473 0.089 -28.674 1.00 88.06 120 GLN A CA 1
ATOM 1014 C C . GLN A 1 120 ? 15.752 0.669 -29.280 1.00 88.06 120 GLN A C 1
ATOM 1016 O O . GLN A 1 120 ? 16.185 0.201 -30.330 1.00 88.06 120 GLN A O 1
ATOM 1021 N N . ALA A 1 121 ? 16.414 1.593 -28.579 1.00 87.88 121 ALA A N 1
ATOM 1022 C CA . ALA A 1 121 ? 17.694 2.143 -29.016 1.00 87.88 121 ALA A CA 1
ATOM 1023 C C . ALA A 1 121 ? 18.756 1.044 -29.191 1.00 87.88 121 ALA A C 1
ATOM 1025 O O . ALA A 1 121 ? 19.459 1.011 -30.196 1.00 87.88 121 ALA A O 1
ATOM 1026 N N . ARG A 1 122 ? 18.836 0.084 -28.257 1.00 87.62 122 ARG A N 1
ATOM 1027 C CA . ARG A 1 122 ? 19.729 -1.078 -28.386 1.00 87.62 122 ARG A CA 1
ATOM 1028 C C . ARG A 1 122 ? 19.429 -1.890 -29.647 1.00 87.62 122 ARG A C 1
ATOM 1030 O O . ARG A 1 122 ? 20.363 -2.241 -30.359 1.00 87.62 122 ARG A O 1
ATOM 1037 N N . LYS A 1 123 ? 18.155 -2.200 -29.916 1.00 89.00 123 LYS A N 1
ATOM 1038 C CA . LYS A 1 123 ? 17.753 -2.967 -31.109 1.00 89.00 123 LYS A CA 1
ATOM 1039 C C . LYS A 1 123 ? 18.124 -2.240 -32.400 1.00 89.00 123 LYS A C 1
ATOM 1041 O O . LYS A 1 123 ? 18.639 -2.876 -33.310 1.00 89.00 123 LYS A O 1
ATOM 1046 N N . GLN A 1 124 ? 17.907 -0.928 -32.456 1.00 87.31 124 GLN A N 1
ATOM 1047 C CA . GLN A 1 124 ? 18.285 -0.100 -33.604 1.00 87.31 124 GLN A CA 1
ATOM 1048 C C . GLN A 1 124 ? 19.796 -0.146 -33.845 1.00 87.31 124 GLN A C 1
ATOM 1050 O O . GLN A 1 124 ? 20.220 -0.501 -34.939 1.00 87.31 124 GLN A O 1
ATOM 1055 N N . LYS A 1 125 ? 20.606 0.073 -32.800 1.00 87.69 125 LYS A N 1
ATOM 1056 C CA . LYS A 1 125 ? 22.071 -0.021 -32.904 1.00 87.69 125 LYS A CA 1
ATOM 1057 C C . LYS A 1 125 ? 22.552 -1.402 -33.354 1.00 87.69 125 LYS A C 1
ATOM 1059 O O . LYS A 1 125 ? 23.477 -1.505 -34.146 1.00 87.69 125 LYS A O 1
ATOM 1064 N N . GLN A 1 126 ? 21.917 -2.473 -32.874 1.00 86.38 126 GLN A N 1
ATOM 1065 C CA . GLN A 1 126 ? 22.236 -3.835 -33.316 1.00 86.38 126 GLN A CA 1
ATOM 1066 C C . GLN A 1 126 ? 21.912 -4.055 -34.799 1.00 86.38 126 GLN A C 1
ATOM 1068 O O . GLN A 1 126 ? 22.686 -4.700 -35.495 1.00 86.38 126 GLN A O 1
ATOM 1073 N N . GLN A 1 127 ? 20.790 -3.523 -35.289 1.00 90.62 127 GLN A N 1
ATOM 1074 C CA . GLN A 1 127 ? 20.432 -3.605 -36.708 1.00 90.62 127 GLN A CA 1
ATOM 1075 C C . GLN A 1 127 ? 21.378 -2.790 -37.594 1.00 90.62 127 GLN A C 1
ATOM 1077 O O . GLN A 1 127 ? 21.729 -3.248 -38.674 1.00 90.62 127 GLN A O 1
ATOM 1082 N N . GLU A 1 128 ? 21.784 -1.601 -37.149 1.00 88.62 128 GLU A N 1
ATOM 1083 C CA . GLU A 1 128 ? 22.778 -0.771 -37.839 1.00 88.62 128 GLU A CA 1
ATOM 1084 C C . GLU A 1 128 ? 24.121 -1.500 -37.962 1.00 88.62 128 GLU A C 1
ATOM 1086 O O . GLU A 1 128 ? 24.637 -1.629 -39.067 1.00 88.62 128 GLU A O 1
ATOM 1091 N N . PHE A 1 129 ? 24.607 -2.089 -36.867 1.00 85.94 129 PHE A N 1
ATOM 1092 C CA . PHE A 1 129 ? 25.834 -2.889 -36.873 1.00 85.94 129 PHE A CA 1
ATOM 1093 C C . PHE A 1 129 ? 25.749 -4.113 -37.802 1.00 85.94 129 PHE A C 1
ATOM 1095 O O . PHE A 1 129 ? 26.687 -4.408 -38.532 1.00 85.94 129 PHE A O 1
ATOM 1102 N N . LEU A 1 130 ? 24.620 -4.832 -37.817 1.00 91.00 130 LEU A N 1
ATOM 1103 C CA . LEU A 1 130 ? 24.444 -5.968 -38.732 1.00 91.00 130 LEU A CA 1
ATOM 1104 C C . LEU A 1 130 ? 24.473 -5.534 -40.205 1.00 91.00 130 LEU A C 1
ATOM 1106 O O . LEU A 1 130 ? 25.110 -6.199 -41.014 1.00 91.00 130 LEU A O 1
ATOM 1110 N N . LYS A 1 131 ? 23.843 -4.402 -40.547 1.00 90.56 131 LYS A N 1
ATOM 1111 C CA . LYS A 1 131 ? 23.895 -3.844 -41.910 1.00 90.56 131 LYS A CA 1
ATOM 1112 C C . LYS A 1 131 ? 25.310 -3.459 -42.321 1.00 90.56 131 LYS A C 1
ATOM 1114 O O . LYS A 1 131 ? 25.680 -3.656 -43.471 1.00 90.56 131 LYS A O 1
ATOM 1119 N N . GLU A 1 132 ? 26.088 -2.902 -41.398 1.00 88.69 132 GLU A N 1
ATOM 1120 C CA . GLU A 1 132 ? 27.498 -2.591 -41.629 1.00 88.69 132 GLU A CA 1
ATOM 1121 C C . GLU A 1 132 ? 28.288 -3.858 -41.994 1.00 88.69 132 GLU A C 1
ATOM 1123 O O . GLU A 1 132 ? 28.989 -3.875 -43.003 1.00 88.69 132 GLU A O 1
ATOM 1128 N N . GLN A 1 133 ? 28.102 -4.949 -41.240 1.00 87.56 133 GLN A N 1
ATOM 1129 C CA . GLN A 1 133 ? 28.741 -6.238 -41.530 1.00 87.56 133 GLN A CA 1
ATOM 1130 C C . GLN A 1 133 ? 28.314 -6.806 -42.893 1.00 87.56 133 GLN A C 1
ATOM 1132 O O . GLN A 1 133 ? 29.171 -7.199 -43.682 1.00 87.56 133 GLN A O 1
ATOM 1137 N N . GLU A 1 134 ? 27.015 -6.784 -43.216 1.00 90.75 134 GLU A N 1
ATOM 1138 C CA . GLU A 1 134 ? 26.504 -7.219 -44.528 1.00 90.75 134 GLU A CA 1
ATOM 1139 C C . GLU A 1 134 ? 27.106 -6.401 -45.684 1.00 90.75 134 GLU A C 1
ATOM 1141 O O . GLU A 1 134 ? 27.459 -6.948 -46.731 1.00 90.75 134 GLU A O 1
ATOM 1146 N N . LEU A 1 135 ? 27.250 -5.084 -45.503 1.00 90.50 135 LEU A N 1
ATOM 1147 C CA . LEU A 1 135 ? 27.871 -4.193 -46.481 1.00 90.50 135 LEU A CA 1
ATOM 1148 C C . LEU A 1 135 ? 29.358 -4.520 -46.687 1.00 90.50 135 LEU A C 1
ATOM 1150 O O . LEU A 1 135 ? 29.810 -4.578 -47.832 1.00 90.50 135 LEU A O 1
ATOM 1154 N N . ILE A 1 136 ? 30.099 -4.782 -45.607 1.00 87.44 136 ILE A N 1
ATOM 1155 C CA . ILE A 1 136 ? 31.510 -5.196 -45.662 1.00 87.44 136 ILE A CA 1
ATOM 1156 C C . ILE A 1 136 ? 31.653 -6.530 -46.410 1.00 87.44 136 ILE A C 1
ATOM 1158 O O . ILE A 1 136 ? 32.480 -6.643 -47.316 1.00 87.44 136 ILE A O 1
ATOM 1162 N N . GLU A 1 137 ? 30.832 -7.531 -46.083 1.00 89.75 137 GLU A N 1
ATOM 1163 C CA . GLU A 1 137 ? 30.834 -8.831 -46.769 1.00 89.75 137 GLU A CA 1
ATOM 1164 C C . GLU A 1 137 ? 30.501 -8.693 -48.264 1.00 89.75 137 GLU A C 1
ATOM 1166 O O . GLU A 1 137 ? 31.174 -9.282 -49.118 1.00 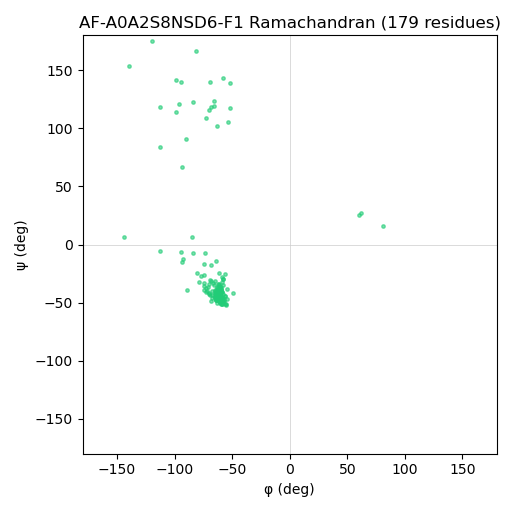89.75 137 GLU A O 1
ATOM 1171 N N . LYS A 1 138 ? 29.511 -7.859 -48.610 1.00 87.44 138 LYS A N 1
ATOM 1172 C CA . LYS A 1 138 ? 29.164 -7.562 -50.006 1.00 87.44 138 LYS A CA 1
ATOM 1173 C C . LYS A 1 138 ? 30.329 -6.903 -50.750 1.00 87.44 138 LYS A C 1
ATOM 1175 O O . LYS A 1 138 ? 30.658 -7.334 -51.850 1.00 87.44 138 LYS A O 1
ATOM 1180 N N . ALA A 1 139 ? 30.972 -5.888 -50.174 1.00 86.25 139 ALA A N 1
ATOM 1181 C CA . ALA A 1 139 ? 32.099 -5.206 -50.817 1.00 86.25 139 ALA A CA 1
ATOM 1182 C C . ALA A 1 139 ? 33.305 -6.136 -51.037 1.00 86.25 139 ALA A C 1
ATOM 1184 O O . ALA A 1 139 ? 33.963 -6.059 -52.076 1.00 86.25 139 ALA A O 1
ATOM 1185 N N . ASN A 1 140 ? 33.563 -7.039 -50.086 1.00 86.00 140 ASN A N 1
ATOM 1186 C CA . ASN A 1 140 ? 34.663 -8.003 -50.150 1.00 86.00 140 ASN A CA 1
ATOM 1187 C C . ASN A 1 140 ? 34.417 -9.163 -51.131 1.00 86.00 140 ASN A C 1
ATOM 1189 O O . ASN A 1 140 ? 35.367 -9.850 -51.500 1.00 86.00 140 ASN A O 1
ATOM 1193 N N . SER A 1 141 ? 33.169 -9.398 -51.550 1.00 87.19 141 SER A N 1
ATOM 1194 C CA . SER A 1 141 ? 32.807 -10.476 -52.485 1.00 87.19 141 SER A CA 1
ATOM 1195 C C . SER A 1 141 ? 32.744 -10.042 -53.955 1.00 87.19 141 SER A C 1
ATOM 1197 O O . SER A 1 141 ? 32.599 -10.896 -54.830 1.00 87.19 141 SER A O 1
ATOM 1199 N N . LEU A 1 142 ? 32.889 -8.743 -54.254 1.00 86.00 142 LEU A N 1
ATOM 1200 C CA . LEU A 1 142 ? 32.931 -8.224 -55.625 1.00 86.00 142 LEU A CA 1
ATOM 1201 C C . LEU A 1 142 ? 34.179 -8.728 -56.362 1.00 86.00 142 LEU A C 1
ATOM 1203 O O . LEU A 1 142 ? 35.306 -8.493 -55.928 1.00 86.00 142 LEU A O 1
ATOM 1207 N N . THR A 1 143 ? 33.983 -9.386 -57.505 1.00 84.25 143 THR A N 1
ATOM 1208 C CA . THR A 1 143 ? 35.076 -9.929 -58.326 1.00 84.25 143 THR A CA 1
ATOM 1209 C C . THR A 1 143 ? 34.820 -9.721 -59.822 1.00 84.25 143 THR A C 1
ATOM 1211 O O . THR A 1 143 ? 33.658 -9.659 -60.239 1.00 84.25 143 THR A O 1
ATOM 1214 N N . PRO A 1 144 ? 35.876 -9.652 -60.658 1.00 82.38 144 PRO A N 1
ATOM 1215 C CA . PRO A 1 144 ? 35.721 -9.556 -62.112 1.00 82.38 144 PRO A CA 1
ATOM 1216 C C . PRO A 1 144 ? 34.945 -10.726 -62.736 1.00 82.38 144 PRO A C 1
ATOM 1218 O O . PRO A 1 144 ? 34.251 -10.546 -63.735 1.00 82.38 144 PRO A O 1
ATOM 1221 N N . ASP A 1 145 ? 34.990 -11.906 -62.107 1.00 82.12 145 ASP A N 1
ATOM 1222 C CA . ASP A 1 145 ? 34.284 -13.122 -62.543 1.00 82.12 145 ASP A CA 1
ATOM 1223 C C . ASP A 1 145 ? 32.750 -12.980 -62.499 1.00 82.12 145 ASP A C 1
ATOM 1225 O O . ASP A 1 145 ? 32.026 -13.764 -63.112 1.00 82.12 145 ASP A O 1
ATOM 1229 N N . MET A 1 146 ? 32.238 -11.945 -61.824 1.00 84.50 146 MET A N 1
ATOM 1230 C CA . MET A 1 146 ? 30.819 -11.569 -61.810 1.00 84.50 146 MET A CA 1
ATOM 1231 C C . MET A 1 146 ? 30.425 -10.669 -62.998 1.00 84.50 146 MET A C 1
ATOM 1233 O O . MET A 1 146 ? 29.297 -10.179 -63.043 1.00 84.50 146 MET A O 1
ATOM 1237 N N . GLY A 1 147 ? 31.333 -10.439 -63.955 1.00 82.75 147 GLY A N 1
ATOM 1238 C CA . GLY A 1 147 ? 31.108 -9.592 -65.130 1.00 82.75 147 GLY A CA 1
ATOM 1239 C C . GLY A 1 147 ? 31.264 -8.090 -64.869 1.00 82.75 147 GLY A C 1
ATOM 1240 O O . GLY A 1 147 ? 30.806 -7.290 -65.681 1.00 82.75 147 GLY A O 1
ATOM 1241 N N . LEU A 1 148 ? 31.887 -7.713 -63.748 1.00 84.06 148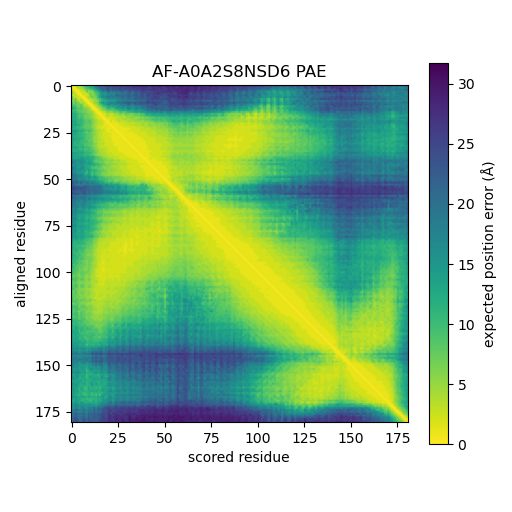 LEU A N 1
ATOM 1242 C CA . LEU A 1 148 ? 32.210 -6.329 -63.393 1.00 84.06 148 LEU A CA 1
ATOM 1243 C C . LEU A 1 148 ? 33.635 -5.985 -63.834 1.00 84.06 148 LEU A C 1
ATOM 1245 O O . LEU A 1 148 ? 34.552 -6.787 -63.658 1.00 84.06 148 LEU A O 1
ATOM 1249 N N . ASP A 1 149 ? 33.846 -4.780 -64.362 1.00 88.81 149 ASP A N 1
ATOM 1250 C CA . ASP A 1 149 ? 35.204 -4.281 -64.585 1.00 88.81 149 ASP A CA 1
ATOM 1251 C C . ASP A 1 149 ? 35.824 -3.694 -63.300 1.00 88.81 149 ASP A C 1
ATOM 1253 O O . ASP A 1 149 ? 35.158 -3.466 -62.287 1.00 88.81 149 ASP A O 1
ATOM 1257 N N . ILE A 1 150 ? 37.139 -3.466 -63.329 1.00 85.69 150 ILE A N 1
ATOM 1258 C CA . ILE A 1 150 ? 37.900 -2.995 -62.162 1.00 85.69 150 ILE A CA 1
ATOM 1259 C C . ILE A 1 150 ? 37.409 -1.622 -61.674 1.00 85.69 150 ILE A C 1
ATOM 1261 O O . ILE A 1 150 ? 37.401 -1.380 -60.468 1.00 85.69 150 ILE A O 1
ATOM 1265 N N . TYR A 1 151 ? 36.979 -0.739 -62.578 1.00 89.12 151 TYR A N 1
ATOM 1266 C CA . TYR A 1 151 ? 36.493 0.591 -62.214 1.00 89.12 151 TYR A CA 1
ATOM 1267 C C . TYR A 1 151 ? 35.120 0.509 -61.538 1.00 89.12 151 TYR A C 1
ATOM 1269 O O . TYR A 1 151 ? 34.901 1.153 -60.517 1.00 89.12 151 TYR A O 1
ATOM 1277 N N . GLN A 1 152 ? 34.230 -0.357 -62.027 1.00 87.12 152 GLN A N 1
ATOM 1278 C CA . GLN A 1 152 ? 32.925 -0.618 -61.415 1.00 87.12 152 GLN A CA 1
ATOM 1279 C C . GLN A 1 152 ? 33.047 -1.219 -60.009 1.00 87.12 152 GLN A C 1
ATOM 1281 O O . GLN A 1 152 ? 32.286 -0.853 -59.113 1.00 87.12 152 GLN A O 1
ATOM 1286 N N . ILE A 1 153 ? 34.015 -2.119 -59.798 1.00 87.88 153 ILE A N 1
ATOM 1287 C CA . ILE A 1 153 ? 34.305 -2.684 -58.472 1.00 87.88 153 ILE A CA 1
ATOM 1288 C C . ILE A 1 153 ? 34.778 -1.581 -57.516 1.00 87.88 153 ILE A C 1
ATOM 1290 O O . ILE A 1 153 ? 34.291 -1.502 -56.389 1.00 87.88 153 ILE A O 1
ATOM 1294 N N . GLN A 1 154 ? 35.688 -0.712 -57.965 1.00 85.44 154 GLN A N 1
ATOM 1295 C CA . GLN A 1 154 ? 36.199 0.399 -57.156 1.00 85.44 154 GLN A CA 1
ATOM 1296 C C . GLN A 1 154 ? 35.098 1.404 -56.790 1.00 85.44 154 GLN A C 1
ATOM 1298 O O . GLN A 1 154 ? 34.986 1.778 -55.623 1.00 85.44 154 GLN A O 1
ATOM 1303 N N . ASP A 1 155 ? 34.248 1.787 -57.744 1.00 89.75 155 ASP A N 1
ATOM 1304 C CA . ASP A 1 155 ? 33.144 2.723 -57.508 1.00 89.75 155 ASP A CA 1
ATOM 1305 C C . ASP A 1 155 ? 32.131 2.181 -56.483 1.00 89.75 155 ASP A C 1
ATOM 1307 O O . ASP A 1 155 ? 31.681 2.910 -55.594 1.00 89.75 155 ASP A O 1
ATOM 1311 N N . GLU A 1 156 ? 31.779 0.892 -56.559 1.00 87.69 156 GLU A N 1
ATOM 1312 C CA . GLU A 1 156 ? 30.853 0.277 -55.600 1.00 87.69 156 GLU A CA 1
ATOM 1313 C C . GLU A 1 156 ? 31.492 0.105 -54.211 1.00 87.69 156 GLU A C 1
ATOM 1315 O O . GLU A 1 156 ? 30.826 0.343 -53.202 1.00 87.69 156 GLU A O 1
ATOM 1320 N N . GLN A 1 157 ? 32.789 -0.218 -54.130 1.00 86.25 157 GLN A N 1
ATOM 1321 C CA . GLN A 1 157 ? 33.523 -0.253 -52.858 1.00 86.25 157 GLN A CA 1
ATOM 1322 C C . GLN A 1 157 ? 33.565 1.125 -52.178 1.00 86.25 157 GLN A C 1
ATOM 1324 O O . GLN A 1 157 ? 33.348 1.213 -50.967 1.00 86.25 157 GLN A O 1
ATOM 1329 N N . VAL A 1 158 ? 33.775 2.207 -52.940 1.00 89.62 158 VAL A N 1
ATOM 1330 C CA . VAL A 1 158 ? 33.728 3.586 -52.418 1.00 89.62 158 VAL A CA 1
ATOM 1331 C C . VAL A 1 158 ? 32.328 3.923 -51.898 1.00 89.62 158 VAL A C 1
ATOM 1333 O O . VAL A 1 158 ? 32.193 4.396 -50.769 1.00 89.62 158 VAL A O 1
ATOM 1336 N N . ARG A 1 159 ? 31.274 3.603 -52.660 1.00 91.00 159 ARG A N 1
ATOM 1337 C CA . ARG A 1 159 ? 29.875 3.831 -52.254 1.00 91.00 159 ARG A CA 1
ATOM 1338 C C . ARG A 1 159 ? 29.508 3.088 -50.965 1.00 91.00 159 ARG A C 1
ATOM 1340 O O . ARG A 1 159 ? 28.751 3.606 -50.142 1.00 91.00 159 ARG A O 1
ATOM 1347 N N . VAL A 1 160 ? 30.004 1.863 -50.793 1.00 88.94 160 VAL A N 1
ATOM 1348 C CA . VAL A 1 160 ? 29.793 1.071 -49.573 1.00 88.94 160 VAL A CA 1
ATOM 1349 C C . VAL A 1 160 ? 30.547 1.678 -48.388 1.00 88.94 160 VAL A C 1
ATOM 1351 O O . VAL A 1 160 ? 29.963 1.830 -47.315 1.00 88.94 160 VAL A O 1
ATOM 1354 N N . MET A 1 161 ? 31.801 2.097 -48.584 1.00 88.31 161 MET A N 1
ATOM 1355 C CA . MET A 1 161 ? 32.593 2.754 -47.540 1.00 88.31 161 MET A CA 1
ATOM 1356 C C . MET A 1 161 ? 31.920 4.044 -47.044 1.00 88.31 161 MET A C 1
ATOM 1358 O O . MET A 1 161 ? 31.856 4.290 -45.841 1.00 88.31 161 MET A O 1
ATOM 1362 N N . GLU A 1 162 ? 31.344 4.845 -47.944 1.00 89.44 162 GLU A N 1
ATOM 1363 C CA . GLU A 1 162 ? 30.582 6.041 -47.563 1.00 89.44 162 GLU A CA 1
ATOM 1364 C C . GLU A 1 162 ? 29.360 5.715 -46.689 1.00 89.44 162 GLU A C 1
ATOM 1366 O O . GLU A 1 162 ? 29.060 6.465 -45.760 1.00 89.44 162 GLU A O 1
ATOM 1371 N N . GLN A 1 163 ? 28.669 4.597 -46.941 1.00 87.94 163 GLN A N 1
ATOM 1372 C CA . GLN A 1 163 ? 27.530 4.153 -46.126 1.00 87.94 163 GLN A CA 1
ATOM 1373 C C . GLN A 1 163 ? 27.965 3.674 -44.736 1.00 87.94 163 GLN A C 1
ATOM 1375 O O . GLN A 1 163 ? 27.321 4.033 -43.750 1.00 87.94 163 GLN A O 1
ATOM 1380 N N . ILE A 1 164 ? 29.072 2.930 -44.650 1.00 86.75 164 ILE A N 1
ATOM 1381 C CA . ILE A 1 164 ? 29.663 2.477 -43.379 1.00 86.75 164 ILE A CA 1
ATOM 1382 C C . ILE A 1 164 ? 30.020 3.682 -42.501 1.00 86.75 164 ILE A C 1
ATOM 1384 O O . ILE A 1 164 ? 29.593 3.755 -41.353 1.00 86.75 164 ILE A O 1
ATOM 1388 N N . VAL A 1 165 ? 30.672 4.703 -43.068 1.00 87.38 165 VAL A N 1
ATOM 1389 C CA . VAL A 1 165 ? 31.036 5.931 -42.336 1.00 87.38 165 VAL A CA 1
ATOM 1390 C C . VAL A 1 165 ? 29.815 6.655 -41.749 1.00 87.38 165 VAL A C 1
ATOM 1392 O O . VAL A 1 165 ? 29.922 7.305 -40.707 1.00 87.38 165 VAL A O 1
ATOM 1395 N N . GLN A 1 166 ? 28.650 6.591 -42.399 1.00 86.00 166 GLN A N 1
ATOM 1396 C CA . GLN A 1 166 ? 27.422 7.181 -41.849 1.00 86.00 166 GLN A CA 1
ATOM 1397 C C . GLN A 1 166 ? 26.846 6.353 -40.694 1.00 86.00 166 GLN A C 1
ATOM 1399 O O . GLN A 1 166 ? 26.332 6.939 -39.740 1.00 86.00 166 GLN A O 1
ATOM 1404 N N . ILE A 1 167 ? 26.952 5.023 -40.764 1.00 84.44 167 ILE A N 1
ATOM 1405 C CA . ILE A 1 167 ? 26.543 4.108 -39.689 1.00 84.44 167 ILE A CA 1
ATOM 1406 C C . ILE A 1 167 ? 27.453 4.280 -38.464 1.00 84.44 167 ILE A C 1
ATOM 1408 O O . ILE A 1 167 ? 26.962 4.467 -37.354 1.00 84.44 167 ILE A O 1
ATOM 1412 N N . ASP A 1 168 ? 28.771 4.333 -38.646 1.00 80.25 168 ASP A N 1
ATOM 1413 C CA . ASP A 1 168 ? 29.712 4.544 -37.538 1.00 80.25 168 ASP A CA 1
ATOM 1414 C C . ASP A 1 168 ? 29.399 5.829 -36.761 1.00 80.25 168 ASP A C 1
ATOM 1416 O O . ASP A 1 168 ? 29.314 5.835 -35.528 1.00 80.25 168 ASP A O 1
ATOM 1420 N N . LYS A 1 169 ? 29.117 6.917 -37.489 1.00 84.00 169 LYS A N 1
ATOM 1421 C CA . LYS A 1 169 ? 28.713 8.200 -36.900 1.00 84.00 169 LYS A CA 1
ATOM 1422 C C . LYS A 1 169 ? 27.398 8.123 -36.120 1.00 84.00 169 LYS A C 1
ATOM 1424 O O . LYS A 1 169 ? 27.256 8.849 -35.137 1.00 84.00 169 LYS A O 1
ATOM 1429 N N . SER A 1 170 ? 26.427 7.296 -36.525 1.00 79.19 170 SER A N 1
ATOM 1430 C CA . SER A 1 170 ? 25.172 7.128 -35.768 1.00 79.19 170 SER A CA 1
ATOM 1431 C C . SER A 1 170 ? 25.363 6.302 -34.494 1.00 79.19 170 SER A C 1
ATOM 1433 O O . SER A 1 170 ? 24.629 6.485 -33.514 1.00 79.19 170 SER A O 1
ATOM 1435 N N . LEU A 1 171 ? 26.365 5.421 -34.472 1.00 78.38 171 LEU A N 1
ATOM 1436 C CA . LEU A 1 171 ? 26.678 4.567 -33.330 1.00 78.38 171 LEU A CA 1
ATOM 1437 C C . LEU A 1 171 ? 27.491 5.278 -32.239 1.00 78.38 171 LEU A C 1
ATOM 1439 O O . LEU A 1 171 ? 27.369 4.883 -31.067 1.00 78.38 171 LEU A O 1
ATOM 1443 N N . GLU A 1 172 ? 28.240 6.330 -32.587 1.00 77.38 172 GLU A N 1
ATOM 1444 C CA . GLU A 1 172 ? 29.078 7.100 -31.663 1.00 77.38 172 GLU A CA 1
ATOM 1445 C C . GLU A 1 172 ? 28.317 7.587 -30.407 1.00 77.38 172 GLU A C 1
ATOM 1447 O O . GLU A 1 172 ? 27.162 8.034 -30.462 1.00 77.38 172 GLU A O 1
ATOM 1452 N N . PRO A 1 173 ? 28.942 7.514 -29.218 1.00 66.25 173 PRO A N 1
ATOM 1453 C CA . PRO A 1 173 ? 28.334 8.007 -27.993 1.00 66.25 173 PRO A CA 1
ATOM 1454 C C . PRO A 1 173 ? 28.254 9.539 -28.002 1.00 66.25 173 PRO A C 1
ATOM 1456 O O . PRO A 1 173 ? 29.266 10.234 -27.926 1.00 66.25 173 PRO A O 1
ATOM 1459 N N . ILE A 1 174 ? 27.036 10.086 -27.990 1.00 70.38 174 ILE A N 1
ATOM 1460 C CA . ILE A 1 174 ? 26.833 11.518 -27.747 1.00 70.38 174 ILE A CA 1
ATOM 1461 C C . ILE A 1 174 ? 27.265 11.818 -26.310 1.00 70.38 174 ILE A C 1
ATOM 1463 O O . ILE A 1 174 ? 26.694 11.287 -25.354 1.00 70.38 174 ILE A O 1
ATOM 1467 N N . GLN A 1 175 ? 28.260 12.691 -26.141 1.00 52.91 175 GLN A N 1
ATOM 1468 C CA . GLN A 1 175 ? 28.664 13.153 -24.817 1.00 52.91 175 GLN A CA 1
ATOM 1469 C C . GLN A 1 175 ? 27.510 13.910 -24.152 1.00 52.91 175 GLN A C 1
ATOM 1471 O O . GLN A 1 175 ? 27.241 15.079 -24.438 1.00 52.91 175 GLN A O 1
ATOM 1476 N N . LEU A 1 176 ? 26.824 13.250 -23.224 1.00 52.94 176 LEU A N 1
ATOM 1477 C CA . LEU A 1 176 ? 25.895 13.915 -22.326 1.00 52.94 176 LEU A CA 1
ATOM 1478 C C . LEU A 1 176 ? 26.724 14.718 -21.321 1.00 52.94 176 LEU A C 1
ATOM 1480 O O . LEU A 1 176 ? 27.381 14.147 -20.448 1.00 52.94 176 LEU A O 1
ATOM 1484 N N . LYS A 1 177 ? 26.705 16.054 -21.438 1.00 47.00 177 LYS A N 1
ATOM 1485 C CA . LYS A 1 177 ? 27.211 16.933 -20.375 1.00 47.00 177 LYS A CA 1
ATOM 1486 C C . LYS A 1 177 ? 26.534 16.514 -19.073 1.00 47.00 177 LYS A C 1
ATOM 1488 O O . LYS A 1 177 ? 25.312 16.601 -18.964 1.00 47.00 177 LYS A O 1
ATOM 1493 N N . LYS A 1 178 ? 27.330 16.065 -18.100 1.00 43.22 178 LYS A N 1
ATOM 1494 C CA . LYS A 1 178 ? 26.880 15.847 -16.725 1.00 43.22 178 LYS A CA 1
ATOM 1495 C C . LYS A 1 178 ? 26.237 17.145 -16.232 1.00 43.22 178 LYS A C 1
ATOM 1497 O O . LYS A 1 178 ? 26.936 18.110 -15.949 1.00 43.22 178 LYS A O 1
ATOM 1502 N N . SER A 1 179 ? 24.916 17.173 -16.152 1.00 45.50 179 SER A N 1
ATOM 1503 C CA . SER A 1 179 ? 24.191 18.112 -15.306 1.00 45.50 179 SER A CA 1
ATOM 1504 C C . SER A 1 179 ? 23.551 17.255 -14.231 1.00 45.50 179 SER A C 1
ATOM 1506 O O . SER A 1 179 ? 22.433 16.777 -14.377 1.00 45.50 179 SER A O 1
ATOM 1508 N N . TRP A 1 180 ? 24.345 16.968 -13.208 1.00 48.50 180 TRP A N 1
ATOM 1509 C CA . TRP A 1 180 ? 23.854 16.419 -11.958 1.00 48.50 180 TRP A CA 1
ATOM 1510 C C . TRP A 1 180 ? 24.066 17.518 -10.919 1.00 48.50 180 TRP A C 1
ATOM 1512 O O . TRP A 1 180 ? 25.194 17.990 -10.759 1.00 48.50 180 TRP A O 1
ATOM 1522 N N . TYR A 1 181 ? 22.956 17.982 -10.343 1.00 39.12 181 TYR A N 1
ATOM 1523 C CA . TYR A 1 181 ? 22.929 18.590 -9.014 1.00 39.12 181 TYR A CA 1
ATOM 1524 C C . TYR A 1 181 ? 23.380 17.560 -7.976 1.00 39.12 181 TYR A C 1
ATOM 1526 O O . TYR A 1 181 ? 23.106 16.357 -8.206 1.00 39.12 181 TYR A O 1
#

Nearest PDB structures (foldseek):
  4mu6-assembly1_A  TM=3.679E-01  e=4.886E+00  Legionella pneumophila subsp. pneumophila str. Philadelphia 1

Foldseek 3Di:
DDVVVVVVVVPDDLDLPDDPVLVVVLVVLVVVLVVVCVVCVVVVVVVVVCVVVVCVPPNPPVPDPVCVVVVVVVVVVVVCVNVVSVVVSVVSVVVVVVSVVVSVVVVVVVVVVVVVVVVVVVVVLVVLVVVLVVLVVVLVPDDCVVVDDPVRSVVSNVVSVVSNVVSVVVNDDDDDDDPDD

Secondary structure (DSSP, 8-state):
--HHHHHHHHH-----S--HHHHHHHHHHHHHHHHHHHHHHHHHHHHHHHHHHHHHHHTTTTS-GGGHHHHHHHHHHHHHHHHHHHHHHHHHHHHHHHHHHHHHHHHHHHHHHHHHHHHHHHHHHHHHHHHHHHHHHHHHH--GGGT--HHHHHHHHHHHHHHHHHHHHHHSPP-------

Radius of gyration: 38.28 Å; Cα contacts (8 Å, |Δi|>4): 40; chains: 1; bounding box: 79×42×99 Å